Protein 1M3S (pdb70)

Foldseek 3Di:
DDDPVVVVVVLVVLLVVFLVVWDVVQLLVVLVLQVPAQEEEEEEPDLLLVLRVVLQQVCVFQPGRYYYPPDPPGDDDAASHEYEYEDAQLEPVVLLVVLVVCVVRNYAYEYEYQDLPHSNNVSHPTYTHGHDDPVHGDDPDPDCVSSSVNSNVSSVVSVVVNCVVVVHDDVDRGTPDDDPD/DDDPVRVVVVLVVQLVLFVVPWDVVLLVVVLVLQVPAQEEEEEEDDLLLVLSVVLQQLCLLVVHNYYYPPDPPGDDDAASHEYEYEDAQLADPVLLVVLVVCVVRNYAYEYEYQDCPHSNNVSHPTYTHTDDDPCCVVVVHHDDPDDDCPSSSVSSNVSSVVSSVVNCVVPVCVSSPSDDDDD

CATH classification: 3.40.50.10490

Nearest PDB structures (foldseek):
  1m3s-assembly1_A  TM=1.006E+00  e=3.185E-37  Bacillus subtilis
  1viv-assembly1_A  TM=1.001E+00  e=1.077E-32  Bacillus subtilis
  1m3s-assembly1_B  TM=9.713E-01  e=8.155E-32  Bacillus subtilis
  1vim-assembly1_B  TM=8.603E-01  e=3.551E-16  Archaeoglobus fulgidus
  1jeo-assembly1_A  TM=8.390E-01  e=3.027E-13  Methanocaldococcus jannaschii

Solvent-accessible surface area: 20064 Å² total; per-residue (Å²): 119,92,73,113,105,90,96,78,49,65,49,102,95,14,14,142,98,4,38,76,116,42,68,97,75,58,12,50,80,0,1,75,47,1,62,94,14,150,21,1,6,0,2,23,47,45,118,11,6,68,32,0,70,36,0,4,98,101,0,79,20,17,48,26,57,15,46,36,48,71,81,104,157,46,36,118,30,58,134,32,4,0,3,0,0,0,6,18,68,0,82,47,136,65,10,43,82,26,0,44,104,5,69,74,77,120,1,41,0,0,0,0,0,37,71,48,128,2,41,0,1,154,43,18,83,7,49,1,117,1,7,23,32,147,190,56,81,177,54,112,30,103,204,30,13,4,15,26,35,4,0,56,87,19,0,54,51,6,9,116,53,0,19,108,106,104,69,66,73,94,161,108,31,153,49,92,114,85,121,170,223,124,88,143,108,98,77,94,81,48,62,48,92,79,15,22,134,101,1,64,95,80,33,52,84,119,57,13,54,81,0,1,72,48,1,59,92,14,148,20,1,6,0,4,23,44,45,121,11,4,67,32,0,72,43,0,4,106,101,0,79,6,17,44,25,61,17,42,39,50,69,86,102,162,45,39,116,27,60,136,30,4,0,4,0,0,0,7,18,58,0,88,49,86,62,9,36,76,24,0,38,111,5,62,75,78,121,1,43,0,0,0,0,0,27,50,27,162,6,45,0,2,80,68,20,80,11,40,0,114,2,13,8,11,97,54,28,91,94,128,67,78,41,163,49,95,25,91,196,29,12,6,12,23,36,8,0,56,93,19,0,54,51,7,6,121,70,0,69,117,91,90,83,63,124,46,47,118,90,86,92,140,150,234

B-factor: mean 20.89, std 5.77, range [3.11, 51.02]

Secondary structure (DSSP, 8-state):
---HHHHHHHHHHHHHHHHTT--HHHHHHHHHHHHH-S-EEEE-SHHHHHHHHHHHHHHHHTT--EEETTSTTPPPP-TT-EEEEE-SSS--HHHHHHHHHHHHTT-EEEEEES-TTSHHHHH-SEEEEPS--S------SSTTHHHHHHHHHHHHHHHHHHHHHTT--TTT---------/---HHHHHHHHHHHHHHHHHHS-HHHHHHHHHHHHH-S-EEEE-SHHHHHHHHHHHHHHHHTT--EEETTSTTPPPP-TT-EEEEE-SSS--HHHHHHHHHHHHTT-EEEEEES-TTSHHHHH-SEEEEPS--HHHHHTT-----SSTTHHHHHHHHHHHHHHHHHHHHHS-------S----

Structure (mmCIF, N/CA/C/O backbone):
data_1M3S
#
_entry.id   1M3S
#
_cell.length_a   72.080
_cell.length_b   72.080
_cell.length_c   245.560
_cell.angle_alpha   90.00
_cell.angle_beta   90.00
_cell.angle_gamma   120.00
#
_symmetry.space_group_name_H-M   'P 65 2 2'
#
loop_
_entity.id
_entity.type
_entity.pdbx_description
1 polymer 'Hypothetical protein yckf'
2 water water
#
loop_
_atom_site.group_PDB
_atom_site.id
_atom_site.type_symbol
_atom_site.label_atom_id
_atom_site.label_alt_id
_atom_site.label_comp_id
_atom_site.label_asym_id
_atom_site.label_entity_id
_atom_site.label_seq_id
_atom_site.pdbx_PDB_ins_code
_atom_site.Cartn_x
_atom_site.Cartn_y
_atom_site.Cartn_z
_atom_site.occupancy
_atom_site.B_iso_or_equiv
_atom_site.auth_seq_id
_atom_site.auth_comp_id
_atom_site.auth_asym_id
_atom_site.auth_atom_id
_atom_site.pdbx_PDB_model_num
ATOM 1 N N . GLY A 1 1 ? 47.044 49.483 26.317 1.00 46.67 0 GLY A N 1
ATOM 2 C CA . GLY A 1 1 ? 46.955 48.664 27.586 1.00 46.25 0 GLY A CA 1
ATOM 3 C C . GLY A 1 1 ? 46.177 49.500 28.621 1.00 44.81 0 GLY A C 1
ATOM 4 O O . GLY A 1 1 ? 46.591 50.641 28.850 1.00 48.15 0 GLY A O 1
ATOM 5 N N . MET A 1 2 ? 45.029 49.042 29.161 1.00 39.32 1 MET A N 1
ATOM 6 C CA . MET A 1 2 ? 44.273 49.846 30.160 1.00 34.67 1 MET A CA 1
ATOM 7 C C . MET A 1 2 ? 43.238 49.093 31.001 1.00 30.28 1 MET A C 1
ATOM 8 O O . MET A 1 2 ? 42.879 47.947 30.705 1.00 28.38 1 MET A O 1
ATOM 13 N N . LYS A 1 3 ? 42.786 49.756 32.072 1.00 25.77 2 LYS A N 1
ATOM 14 C CA . LYS A 1 3 ? 41.741 49.209 32.951 1.00 22.24 2 LYS A CA 1
ATOM 15 C C . LYS A 1 3 ? 40.376 48.975 32.234 1.00 20.01 2 LYS A C 1
ATOM 16 O O . LYS A 1 3 ? 40.023 49.647 31.275 1.00 17.53 2 LYS A O 1
ATOM 19 N N . THR A 1 4 ? 39.624 47.999 32.714 1.00 17.89 3 THR A N 1
ATOM 20 C CA . THR A 1 4 ? 38.319 47.712 32.135 1.00 17.82 3 THR A CA 1
ATOM 21 C C . THR A 1 4 ? 37.488 48.966 32.180 1.00 17.48 3 THR A C 1
ATOM 22 O O . THR A 1 4 ? 36.940 49.351 31.179 1.00 16.69 3 THR A O 1
ATOM 26 N N . THR A 1 5 ? 37.496 49.639 33.329 1.00 18.21 4 THR A N 1
ATOM 27 C CA . THR A 1 5 ? 36.723 50.873 33.538 1.00 18.67 4 THR A CA 1
ATOM 28 C C . THR A 1 5 ? 37.187 51.978 32.636 1.00 18.08 4 THR A C 1
ATOM 29 O O . THR A 1 5 ? 36.401 52.793 32.253 1.00 19.12 4 THR A O 1
ATOM 33 N N . GLU A 1 6 ? 38.466 52.004 32.295 1.00 18.16 5 GLU A N 1
ATOM 34 C CA . GLU A 1 6 ? 38.988 52.986 31.353 1.00 17.46 5 GLU A CA 1
ATOM 35 C C . GLU A 1 6 ? 38.489 52.742 29.956 1.00 16.33 5 GLU A C 1
ATOM 36 O O . GLU A 1 6 ? 38.226 53.688 29.261 1.00 16.05 5 GLU A O 1
ATOM 42 N N . TYR A 1 7 ? 38.428 51.482 29.526 1.00 15.82 6 TYR A N 1
ATOM 43 C CA . TYR A 1 7 ? 37.749 51.116 28.270 1.00 15.52 6 TYR A CA 1
ATOM 44 C C . TYR A 1 7 ? 36.298 51.568 28.237 1.00 16.01 6 TYR A C 1
ATOM 45 O O . TYR A 1 7 ? 35.800 51.956 27.184 1.00 15.31 6 TYR A O 1
ATOM 54 N N . VAL A 1 8 ? 35.587 51.469 29.356 1.00 17.59 7 VAL A N 1
ATOM 55 C CA . VAL A 1 8 ? 34.205 52.007 29.403 1.00 18.60 7 VAL A CA 1
ATOM 56 C C . VAL A 1 8 ? 34.211 53.497 29.012 1.00 18.89 7 VAL A C 1
ATOM 57 O O . VAL A 1 8 ? 33.397 53.942 28.237 1.00 19.17 7 VAL A O 1
ATOM 61 N N . ALA A 1 9 ? 35.189 54.253 29.517 1.00 19.05 8 ALA A N 1
ATOM 62 C CA . ALA A 1 9 ? 35.283 55.681 29.232 1.00 18.07 8 ALA A CA 1
ATOM 63 C C . ALA A 1 9 ? 35.623 55.873 27.766 1.00 17.56 8 ALA A C 1
ATOM 64 O O . ALA A 1 9 ? 35.133 56.783 27.109 1.00 17.61 8 ALA A O 1
ATOM 66 N N . GLU A 1 10 ? 36.471 55.032 27.216 1.00 17.17 9 GLU A N 1
ATOM 67 C CA . GLU A 1 10 ? 36.810 55.246 25.828 1.00 18.06 9 GLU A CA 1
ATOM 68 C C . GLU A 1 10 ? 35.570 55.035 24.920 1.00 17.34 9 GLU A C 1
ATOM 69 O O . GLU A 1 10 ? 35.381 55.732 23.917 1.00 17.20 9 GLU A O 1
ATOM 75 N N . ILE A 1 11 ? 34.786 54.023 25.255 1.00 16.97 10 ILE A N 1
ATOM 76 C CA . ILE A 1 11 ? 33.514 53.747 24.543 1.00 17.44 10 ILE A CA 1
ATOM 77 C C . ILE A 1 11 ? 32.591 54.938 24.663 1.00 17.47 10 ILE A C 1
ATOM 78 O O . ILE A 1 11 ? 32.090 55.453 23.661 1.00 16.83 10 ILE A O 1
ATOM 83 N N . LEU A 1 12 ? 32.405 55.404 25.885 1.00 19.01 11 LEU A N 1
ATOM 84 C CA . LEU A 1 12 ? 31.518 56.556 26.100 1.00 20.28 11 LEU A CA 1
ATOM 85 C C . LEU A 1 12 ? 32.027 57.727 25.312 1.00 20.08 11 LEU A C 1
ATOM 86 O O . LEU A 1 12 ? 31.247 58.493 24.772 1.00 21.51 11 LEU A O 1
ATOM 91 N N . ASN A 1 13 ? 33.339 57.885 25.221 1.00 20.31 12 ASN A N 1
ATOM 92 C CA . ASN A 1 13 ? 33.871 58.992 24.426 1.00 19.97 12 ASN A CA 1
ATOM 93 C C . ASN A 1 13 ? 33.650 58.778 22.911 1.00 18.60 12 ASN A C 1
ATOM 94 O O . ASN A 1 13 ? 33.444 59.734 22.171 1.00 16.59 12 ASN A O 1
ATOM 99 N N . GLU A 1 14 ? 33.684 57.526 22.440 1.00 17.60 13 GLU A N 1
ATOM 100 C CA . GLU A 1 14 ? 33.396 57.256 21.015 1.00 16.89 13 GLU A CA 1
ATOM 101 C C . GLU A 1 14 ? 31.918 57.542 20.763 1.00 15.93 13 GLU A C 1
ATOM 102 O O . GLU A 1 14 ? 31.530 58.131 19.774 1.00 14.94 13 GLU A O 1
ATOM 108 N N . LEU A 1 15 ? 31.108 57.124 21.705 1.00 16.39 14 LEU A N 1
ATOM 109 C CA . LEU A 1 15 ? 29.671 57.334 21.621 1.00 16.67 14 LEU A CA 1
ATOM 110 C C . LEU A 1 15 ? 29.313 58.797 21.645 1.00 18.51 14 LEU A C 1
ATOM 111 O O . LEU A 1 15 ? 28.524 59.249 20.842 1.00 17.97 14 LEU A O 1
ATOM 116 N N . HIS A 1 16 ? 29.969 59.550 22.522 1.00 19.07 15 HIS A N 1
ATOM 117 C CA . HIS A 1 16 ? 29.665 60.951 22.652 1.00 19.81 15 HIS A CA 1
ATOM 118 C C . HIS A 1 16 ? 30.081 61.643 21.355 1.00 20.55 15 HIS A C 1
ATOM 119 O O . HIS A 1 16 ? 29.297 62.394 20.769 1.00 20.27 15 HIS A O 1
ATOM 126 N N . ASN A 1 17 ? 31.310 61.377 20.903 1.00 20.83 16 ASN A N 1
ATOM 127 C CA . ASN A 1 17 ? 31.773 62.038 19.681 1.00 23.01 16 ASN A CA 1
ATOM 128 C C . ASN A 1 17 ? 30.918 61.628 18.515 1.00 22.50 16 ASN A C 1
ATOM 129 O O . ASN A 1 17 ? 30.585 62.438 17.692 1.00 22.81 16 ASN A O 1
ATOM 134 N N . SER A 1 18 ? 30.490 60.375 18.483 1.00 24.02 17 SER A N 1
ATOM 135 C CA . SER A 1 18 ? 29.785 59.861 17.318 1.00 24.27 17 SER A CA 1
ATOM 136 C C . SER A 1 18 ? 28.340 60.330 17.282 1.00 26.53 17 SER A C 1
ATOM 137 O O . SER A 1 18 ? 27.813 60.694 16.235 1.00 27.76 17 SER A O 1
ATOM 142 N N . ALA A 1 19 ? 27.672 60.268 18.429 1.00 28.73 18 ALA A N 1
ATOM 143 C CA . ALA A 1 19 ? 26.244 60.572 18.501 1.00 30.33 18 ALA A CA 1
ATOM 144 C C . ALA A 1 19 ? 25.988 62.029 18.199 1.00 30.90 18 ALA A C 1
ATOM 145 O O . ALA A 1 19 ? 24.984 62.366 17.598 1.00 32.97 18 ALA A O 1
ATOM 147 N N . ALA A 1 20 ? 26.910 62.878 18.634 1.00 30.97 19 ALA A N 1
ATOM 148 C CA . ALA A 1 20 ? 26.893 64.312 18.340 1.00 30.52 19 ALA A CA 1
ATOM 149 C C . ALA A 1 20 ? 27.056 64.668 16.837 1.00 29.89 19 ALA A C 1
ATOM 150 O O . ALA A 1 20 ? 27.391 65.810 16.517 1.00 28.75 19 ALA A O 1
ATOM 152 N N . TYR A 1 21 ? 26.813 63.700 15.931 1.00 29.90 20 TYR A N 1
ATOM 153 C CA . TYR A 1 21 ? 26.819 63.950 14.460 1.00 28.74 20 TYR A CA 1
ATOM 154 C C . TYR A 1 21 ? 25.467 63.563 13.890 1.00 27.06 20 TYR A C 1
ATOM 155 O O . TYR A 1 21 ? 25.286 63.626 12.684 1.00 25.92 20 TYR A O 1
ATOM 164 N N . ILE A 1 22 ? 24.524 63.191 14.751 1.00 26.55 21 ILE A N 1
ATOM 165 C CA . ILE A 1 22 ? 23.156 62.796 14.333 1.00 26.44 21 ILE A CA 1
ATOM 166 C C . ILE A 1 22 ? 22.265 64.038 14.236 1.00 26.95 21 ILE A C 1
ATOM 167 O O . ILE A 1 22 ? 22.271 64.891 15.130 1.00 26.91 21 ILE A O 1
ATOM 172 N N . SER A 1 23 ? 21.472 64.068 13.169 1.00 26.62 22 SER A N 1
ATOM 173 C CA . SER A 1 23 ? 20.629 65.186 12.798 1.00 26.13 22 SER A CA 1
ATOM 174 C C . SER A 1 23 ? 19.274 65.029 13.414 1.00 25.34 22 SER A C 1
ATOM 175 O O . SER A 1 23 ? 18.699 63.979 13.373 1.00 24.26 22 SER A O 1
ATOM 180 N N . ASN A 1 24 ? 18.728 66.123 13.914 1.00 23.86 23 ASN A N 1
ATOM 181 C CA . ASN A 1 24 ? 17.509 66.102 14.675 1.00 23.95 23 ASN A CA 1
ATOM 182 C C . ASN A 1 24 ? 16.199 66.197 13.882 1.00 24.73 23 ASN A C 1
ATOM 183 O O . ASN A 1 24 ? 15.179 65.734 14.374 1.00 25.62 23 ASN A O 1
ATOM 188 N N . GLU A 1 25 ? 16.163 66.836 12.701 1.00 25.64 24 GLU A N 1
ATOM 189 C CA . GLU A 1 25 ? 14.918 66.919 11.873 1.00 26.03 24 GLU A CA 1
ATOM 190 C C . GLU A 1 25 ? 14.328 65.511 11.618 1.00 27.80 24 GLU A C 1
ATOM 191 O O . GLU A 1 25 ? 13.107 65.208 11.801 1.00 28.17 24 GLU A O 1
ATOM 193 N N . GLU A 1 26 ? 15.216 64.594 11.304 1.00 28.80 25 GLU A N 1
ATOM 194 C CA . GLU A 1 26 ? 14.800 63.207 10.979 1.00 28.69 25 GLU A CA 1
ATOM 195 C C . GLU A 1 26 ? 14.291 62.458 12.216 1.00 27.06 25 GLU A C 1
ATOM 196 O O . GLU A 1 26 ? 13.313 61.694 12.172 1.00 28.79 25 GLU A O 1
ATOM 202 N N . ALA A 1 27 ? 15.033 62.585 13.288 1.00 26.15 26 ALA A N 1
ATOM 203 C CA . ALA A 1 27 ? 14.663 61.947 14.549 1.00 25.92 26 ALA A CA 1
ATOM 204 C C . ALA A 1 27 ? 13.267 62.308 15.052 1.00 27.14 26 ALA A C 1
ATOM 205 O O . ALA A 1 27 ? 12.460 61.399 15.393 1.00 26.26 26 ALA A O 1
ATOM 207 N N . ASP A 1 28 ? 13.007 63.617 15.186 1.00 26.38 27 ASP A N 1
ATOM 208 C CA . ASP A 1 28 ? 11.729 64.106 15.696 1.00 27.21 27 ASP A CA 1
ATOM 209 C C . ASP A 1 28 ? 10.565 63.626 14.809 1.00 27.80 27 ASP A C 1
ATOM 210 O O . ASP A 1 28 ? 9.425 63.423 15.252 1.00 26.59 27 ASP A O 1
ATOM 215 N N . GLN A 1 29 ? 10.885 63.407 13.540 1.00 27.99 28 GLN A N 1
ATOM 216 C CA . GLN A 1 29 ? 9.925 62.840 12.588 1.00 29.18 28 GLN A CA 1
ATOM 217 C C . GLN A 1 29 ? 9.597 61.366 12.888 1.00 27.05 28 GLN A C 1
ATOM 218 O O . GLN A 1 29 ? 8.474 60.905 12.692 1.00 27.93 28 GLN A O 1
ATOM 224 N N . LEU A 1 30 ? 10.588 60.667 13.376 1.00 24.14 29 LEU A N 1
ATOM 225 C CA . LEU A 1 30 ? 10.423 59.245 13.671 1.00 23.76 29 LEU A CA 1
ATOM 226 C C . LEU A 1 30 ? 9.450 59.158 14.833 1.00 22.77 29 LEU A C 1
ATOM 227 O O . LEU A 1 30 ? 8.532 58.351 14.805 1.00 23.56 29 LEU A O 1
ATOM 232 N N . ALA A 1 31 ? 9.578 60.054 15.800 1.00 24.05 30 ALA A N 1
ATOM 233 C CA . ALA A 1 31 ? 8.674 60.006 16.950 1.00 23.39 30 ALA A CA 1
ATOM 234 C C . ALA A 1 31 ? 7.258 60.267 16.498 1.00 22.59 30 ALA A C 1
ATOM 235 O O . ALA A 1 31 ? 6.300 59.645 16.924 1.00 22.81 30 ALA A O 1
ATOM 237 N N . ASP A 1 32 ? 7.143 61.159 15.560 1.00 23.48 31 ASP A N 1
ATOM 238 C CA A ASP A 1 32 ? 5.866 61.613 15.100 0.60 22.62 31 ASP A CA 1
ATOM 239 C CA B ASP A 1 32 ? 5.843 61.590 15.071 0.40 22.09 31 ASP A CA 1
ATOM 240 C C . ASP A 1 32 ? 5.170 60.473 14.333 1.00 21.88 31 ASP A C 1
ATOM 241 O O . ASP A 1 32 ? 3.982 60.238 14.522 1.00 21.06 31 ASP A O 1
ATOM 250 N N . HIS A 1 33 ? 5.946 59.728 13.518 1.00 21.37 32 HIS A N 1
ATOM 251 C CA . HIS A 1 33 ? 5.462 58.522 12.820 1.00 20.60 32 HIS A CA 1
ATOM 252 C C . HIS A 1 33 ? 5.042 57.445 13.862 1.00 19.80 32 HIS A C 1
ATOM 253 O O . HIS A 1 33 ? 4.032 56.794 13.723 1.00 20.06 32 HIS A O 1
ATOM 260 N N . ILE A 1 34 ? 5.818 57.281 14.917 1.00 19.47 33 ILE A N 1
ATOM 261 C CA . ILE A 1 34 ? 5.467 56.308 15.915 1.00 17.91 33 ILE A CA 1
ATOM 262 C C . ILE A 1 34 ? 4.125 56.661 16.592 1.00 18.98 33 ILE A C 1
ATOM 263 O O . ILE A 1 34 ? 3.306 55.760 16.907 1.00 18.92 33 ILE A O 1
ATOM 268 N N . LEU A 1 35 ? 3.952 57.952 16.866 1.00 19.65 34 LEU A N 1
ATOM 269 C CA . LEU A 1 35 ? 2.709 58.478 17.467 1.00 21.97 34 LEU A CA 1
ATOM 270 C C . LEU A 1 35 ? 1.459 58.308 16.622 1.00 22.38 34 LEU A C 1
ATOM 271 O O . LEU A 1 35 ? 0.385 58.096 17.181 1.00 22.95 34 LEU A O 1
ATOM 276 N N . SER A 1 36 ? 1.591 58.371 15.291 1.00 22.53 35 SER A N 1
ATOM 277 C CA . SER A 1 36 ? 0.444 58.274 14.384 1.00 22.66 35 SER A CA 1
ATOM 278 C C . SER A 1 36 ? 0.202 56.917 13.735 1.00 23.68 35 SER A C 1
ATOM 279 O O . SER A 1 36 ? -0.873 56.661 13.185 1.00 24.60 35 SER A O 1
ATOM 282 N N . SER A 1 37 ? 1.161 56.004 13.785 1.00 24.35 36 SER A N 1
ATOM 283 C CA . SER A 1 37 ? 0.952 54.689 13.186 1.00 24.55 36 SER A CA 1
ATOM 284 C C . SER A 1 37 ? 0.234 53.713 14.104 1.00 24.04 36 SER A C 1
ATOM 285 O O . SER A 1 37 ? 0.571 53.617 15.281 1.00 26.38 36 SER A O 1
ATOM 288 N N . HIS A 1 38 ? -0.706 52.946 13.564 1.00 22.42 37 HIS A N 1
ATOM 289 C CA . HIS A 1 38 ? -1.462 52.015 14.401 1.00 21.48 37 HIS A CA 1
ATOM 290 C C . HIS A 1 38 ? -0.578 50.880 14.866 1.00 20.07 37 HIS A C 1
ATOM 291 O O . HIS A 1 38 ? -0.716 50.459 15.973 1.00 18.98 37 HIS A O 1
ATOM 298 N N . GLN A 1 39 ? 0.351 50.388 14.048 1.00 19.63 38 GLN A N 1
ATOM 299 C CA . GLN A 1 39 ? 1.324 49.363 14.484 1.00 18.74 38 GLN A CA 1
ATOM 300 C C . GLN A 1 39 ? 2.710 49.794 14.126 1.00 18.08 38 GLN A C 1
ATOM 301 O O . GLN A 1 39 ? 2.898 50.406 13.081 1.00 16.35 38 GLN A O 1
ATOM 307 N N . ILE A 1 40 ? 3.673 49.438 14.977 1.00 17.08 39 ILE A N 1
ATOM 308 C CA . ILE A 1 40 ? 5.074 49.724 14.742 1.00 16.27 39 ILE A CA 1
ATOM 309 C C . ILE A 1 40 ? 5.823 48.434 14.788 1.00 16.10 39 ILE A C 1
ATOM 310 O O . ILE A 1 40 ? 5.680 47.701 15.738 1.00 19.51 39 ILE A O 1
ATOM 315 N N . PHE A 1 41 ? 6.628 48.164 13.785 1.00 15.36 40 PHE A N 1
ATOM 316 C CA . PHE A 1 41 ? 7.504 46.993 13.726 1.00 15.10 40 PHE A CA 1
ATOM 317 C C . PHE A 1 41 ? 8.950 47.411 13.793 1.00 17.44 40 PHE A C 1
ATOM 318 O O . PHE A 1 41 ? 9.350 48.359 13.153 1.00 18.72 40 PHE A O 1
ATOM 326 N N . THR A 1 42 ? 9.755 46.754 14.588 1.00 16.98 41 THR A N 1
ATOM 327 C CA . THR A 1 42 ? 11.167 47.021 14.494 1.00 18.27 41 THR A CA 1
ATOM 328 C C . THR A 1 42 ? 11.854 45.828 13.881 1.00 18.48 41 THR A C 1
ATOM 329 O O . THR A 1 42 ? 11.325 44.674 13.891 1.00 16.93 41 THR A O 1
ATOM 333 N N . ALA A 1 43 ? 13.080 46.083 13.429 1.00 18.94 42 ALA A N 1
ATOM 334 C CA . ALA A 1 43 ? 13.827 45.055 12.707 1.00 18.46 42 ALA A CA 1
ATOM 335 C C . ALA A 1 43 ? 15.330 45.325 12.691 1.00 19.53 42 ALA A C 1
ATOM 336 O O . ALA A 1 43 ? 15.804 46.455 12.705 1.00 18.04 42 ALA A O 1
ATOM 338 N N . GLY A 1 44 ? 16.069 44.236 12.664 1.00 17.70 43 GLY A N 1
ATOM 339 C CA . GLY A 1 44 ? 17.497 44.314 12.608 1.00 18.52 43 GLY A CA 1
ATOM 340 C C . GLY A 1 44 ? 18.060 42.898 12.567 1.00 18.85 43 GLY A C 1
ATOM 341 O O . GLY A 1 44 ? 17.355 41.960 12.880 1.00 16.83 43 GLY A O 1
ATOM 342 N N . ALA A 1 45 ? 19.293 42.779 12.159 1.00 18.08 44 ALA A N 1
ATOM 343 C CA . ALA A 1 45 ? 19.990 41.502 12.169 1.00 19.59 44 ALA A CA 1
ATOM 344 C C . ALA A 1 45 ? 21.052 41.516 13.260 1.00 19.34 44 ALA A C 1
ATOM 345 O O . ALA A 1 45 ? 21.609 42.560 13.594 1.00 18.52 44 ALA A O 1
ATOM 347 N N . GLY A 1 46 ? 21.345 40.350 13.825 1.00 18.48 45 GLY A N 1
ATOM 348 C CA . GLY A 1 46 ? 22.400 40.198 14.785 1.00 17.59 45 GLY A CA 1
ATOM 349 C C . GLY A 1 46 ? 22.222 41.075 16.000 1.00 17.18 45 GLY A C 1
ATOM 350 O O . GLY A 1 46 ? 21.121 41.341 16.509 1.00 16.60 45 GLY A O 1
ATOM 351 N N . ARG A 1 47 ? 23.308 41.655 16.450 1.00 17.29 46 ARG A N 1
ATOM 352 C CA . ARG A 1 47 ? 23.198 42.627 17.534 1.00 17.32 46 ARG A CA 1
ATOM 353 C C . ARG A 1 47 ? 22.320 43.840 17.313 1.00 18.56 46 ARG A C 1
ATOM 354 O O . ARG A 1 47 ? 21.652 44.346 18.288 1.00 17.81 46 ARG A O 1
ATOM 362 N N . SER A 1 48 ? 22.276 44.372 16.081 1.00 16.71 47 SER A N 1
ATOM 363 C CA . SER A 1 48 ? 21.308 45.414 15.770 1.00 18.11 47 SER A CA 1
ATOM 364 C C . SER A 1 48 ? 19.881 44.987 15.982 1.00 17.41 47 SER A C 1
ATOM 365 O O . SER A 1 48 ? 19.045 45.800 16.354 1.00 17.97 47 SER A O 1
ATOM 368 N N . GLY A 1 49 ? 19.616 43.733 15.681 1.00 18.11 48 GLY A N 1
ATOM 369 C CA . GLY A 1 49 ? 18.355 43.076 15.941 1.00 18.21 48 GLY A CA 1
ATOM 370 C C . GLY A 1 49 ? 18.014 43.026 17.414 1.00 19.08 48 GLY A C 1
ATOM 371 O O . GLY A 1 49 ? 16.897 43.348 17.804 1.00 18.11 48 GLY A O 1
ATOM 372 N N . LEU A 1 50 ? 19.028 42.720 18.238 1.00 18.23 49 LEU A N 1
ATOM 373 C CA . LEU A 1 50 ? 18.853 42.820 19.685 1.00 17.97 49 LEU A CA 1
ATOM 374 C C . LEU A 1 50 ? 18.452 44.239 20.105 1.00 18.19 49 LEU A C 1
ATOM 375 O O . LEU A 1 50 ? 17.590 44.409 20.971 1.00 19.31 49 LEU A O 1
ATOM 380 N N . MET A 1 51 ? 19.041 45.280 19.508 1.00 17.67 50 MET A N 1
ATOM 381 C CA . MET A 1 51 ? 18.710 46.644 19.900 1.00 18.43 50 MET A CA 1
ATOM 382 C C . MET A 1 51 ? 17.246 46.936 19.448 1.00 17.45 50 MET A C 1
ATOM 383 O O . MET A 1 51 ? 16.456 47.631 20.152 1.00 18.12 50 MET A O 1
ATOM 388 N N . ALA A 1 52 ? 16.882 46.433 18.285 1.00 17.70 51 ALA A N 1
ATOM 389 C CA . ALA A 1 52 ? 15.493 46.543 17.837 1.00 18.02 51 ALA A CA 1
ATOM 390 C C . ALA A 1 52 ? 14.487 45.965 18.789 1.00 17.57 51 ALA A C 1
ATOM 391 O O . ALA A 1 52 ? 13.396 46.534 19.015 1.00 17.17 51 ALA A O 1
ATOM 393 N N . LYS A 1 53 ? 14.844 44.810 19.322 1.00 17.43 52 LYS A N 1
ATOM 394 C CA . LYS A 1 53 ? 13.977 44.146 20.225 1.00 16.75 52 LYS A CA 1
ATOM 395 C C . LYS A 1 53 ? 13.902 45.011 21.499 1.00 17.57 52 LYS A C 1
ATOM 396 O O . LYS A 1 53 ? 12.829 45.096 22.133 1.00 15.12 52 LYS A O 1
ATOM 402 N N . SER A 1 54 ? 15.046 45.587 21.916 1.00 16.54 53 SER A N 1
ATOM 403 C CA . SER A 1 54 ? 15.078 46.298 23.174 1.00 17.40 53 SER A CA 1
ATOM 404 C C . SER A 1 54 ? 14.098 47.545 23.005 1.00 16.19 53 SER A C 1
ATOM 405 O O . SER A 1 54 ? 13.433 48.016 23.932 1.00 16.76 53 SER A O 1
ATOM 410 N N . PHE A 1 55 ? 14.081 48.093 21.821 1.00 15.35 54 PHE A N 1
ATOM 411 C CA . PHE A 1 55 ? 13.272 49.286 21.519 1.00 15.78 54 PHE A CA 1
ATOM 412 C C . PHE A 1 55 ? 11.782 48.880 21.431 1.00 15.32 54 PHE A C 1
ATOM 413 O O . PHE A 1 55 ? 10.902 49.498 22.028 1.00 14.80 54 PHE A O 1
ATOM 421 N N . ALA A 1 56 ? 11.488 47.827 20.704 1.00 15.04 55 ALA A N 1
ATOM 422 C CA . ALA A 1 56 ? 10.119 47.326 20.700 1.00 15.33 55 ALA A CA 1
ATOM 423 C C . ALA A 1 56 ? 9.568 47.023 22.080 1.00 15.27 55 ALA A C 1
ATOM 424 O O . ALA A 1 56 ? 8.424 47.269 22.336 1.00 15.43 55 ALA A O 1
ATOM 426 N N . MET A 1 57 ? 10.356 46.406 22.949 1.00 14.59 56 MET A N 1
ATOM 427 C CA . MET A 1 57 ? 9.917 46.132 24.254 1.00 15.34 56 MET A CA 1
ATOM 428 C C . MET A 1 57 ? 9.502 47.384 25.006 1.00 15.72 56 MET A C 1
ATOM 429 O O . MET A 1 57 ? 8.478 47.437 25.636 1.00 12.81 56 MET A O 1
ATOM 438 N N . ARG A 1 58 ? 10.333 48.446 24.944 1.00 16.02 57 ARG A N 1
ATOM 439 C CA . ARG A 1 58 ? 10.018 49.632 25.654 1.00 15.89 57 ARG A CA 1
ATOM 440 C C . ARG A 1 58 ? 8.779 50.344 25.050 1.00 16.90 57 ARG A C 1
ATOM 441 O O . ARG A 1 58 ? 7.933 50.898 25.780 1.00 15.53 57 ARG A O 1
ATOM 449 N N . LEU A 1 59 ? 8.654 50.277 23.731 1.00 14.80 58 LEU A N 1
ATOM 450 C CA . LEU A 1 59 ? 7.431 50.739 23.059 1.00 15.43 58 LEU A CA 1
ATOM 451 C C . LEU A 1 59 ? 6.161 50.047 23.552 1.00 14.67 58 LEU A C 1
ATOM 452 O O . LEU A 1 59 ? 5.169 50.732 23.851 1.00 14.36 58 LEU A O 1
ATOM 457 N N . MET A 1 60 ? 6.227 48.727 23.705 1.00 15.64 59 MET A N 1
ATOM 458 C CA . MET A 1 60 ? 5.139 47.966 24.283 1.00 16.00 59 MET A CA 1
ATOM 459 C C . MET A 1 60 ? 4.857 48.431 25.765 1.00 15.86 59 MET A C 1
ATOM 460 O O . MET A 1 60 ? 3.732 48.665 26.169 1.00 13.03 59 MET A O 1
ATOM 469 N N . HIS A 1 61 ? 5.934 48.585 26.555 1.00 15.93 60 HIS A N 1
ATOM 470 C CA . HIS A 1 61 ? 5.808 49.071 27.931 1.00 16.25 60 HIS A CA 1
ATOM 471 C C . HIS A 1 61 ? 5.016 50.342 28.014 1.00 16.40 60 HIS A C 1
ATOM 472 O O . HIS A 1 61 ? 4.291 50.471 28.916 1.00 17.27 60 HIS A O 1
ATOM 479 N N . MET A 1 62 ? 5.171 51.236 27.022 1.00 17.08 61 MET A N 1
ATOM 480 C CA . MET A 1 62 ? 4.517 52.528 26.964 1.00 18.12 61 MET A CA 1
ATOM 481 C C . MET A 1 62 ? 3.165 52.425 26.340 1.00 18.89 61 MET A C 1
ATOM 482 O O . MET A 1 62 ? 2.472 53.411 26.240 1.00 20.63 61 MET A O 1
ATOM 487 N N . GLY A 1 63 ? 2.738 51.240 25.936 1.00 19.22 62 GLY A N 1
ATOM 488 C CA . GLY A 1 63 ? 1.360 51.112 25.470 1.00 19.48 62 GLY A CA 1
ATOM 489 C C . GLY A 1 63 ? 1.210 51.140 23.963 1.00 18.95 62 GLY A C 1
ATOM 490 O O . GLY A 1 63 ? 0.067 51.095 23.445 1.00 17.33 62 GLY A O 1
ATOM 491 N N . PHE A 1 64 ? 2.323 51.198 23.220 1.00 17.10 63 PHE A N 1
ATOM 492 C CA . PHE A 1 64 ? 2.221 51.191 21.756 1.00 17.64 63 PHE A CA 1
ATOM 493 C C . PHE A 1 64 ? 2.003 49.748 21.249 1.00 18.10 63 PHE A C 1
ATOM 494 O O . PHE A 1 64 ? 2.372 48.795 21.905 1.00 18.29 63 PHE A O 1
ATOM 502 N N . ASN A 1 65 ? 1.424 49.628 20.063 1.00 17.11 64 ASN A N 1
ATOM 503 C CA A AS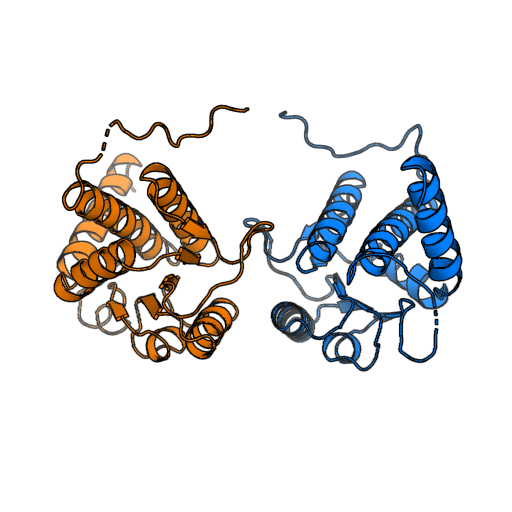N A 1 65 ? 1.216 48.392 19.367 0.50 17.85 64 ASN A CA 1
ATOM 504 C CA B ASN A 1 65 ? 1.210 48.343 19.433 0.50 17.89 64 ASN A CA 1
ATOM 505 C C . ASN A 1 65 ? 2.464 47.994 18.629 1.00 17.26 64 ASN A C 1
ATOM 506 O O . ASN A 1 65 ? 2.500 48.141 17.399 1.00 16.50 64 ASN A O 1
ATOM 515 N N . ALA A 1 66 ? 3.461 47.521 19.345 1.00 17.42 65 ALA A N 1
ATOM 516 C CA . ALA A 1 66 ? 4.796 47.278 18.836 1.00 17.28 65 ALA A CA 1
ATOM 517 C C . ALA A 1 66 ? 5.116 45.828 18.659 1.00 16.25 65 ALA A C 1
ATOM 518 O O . ALA A 1 66 ? 4.654 44.968 19.428 1.00 16.80 65 ALA A O 1
ATOM 520 N N . HIS A 1 67 ? 5.868 45.549 17.593 1.00 14.79 66 HIS A N 1
ATOM 521 C CA . HIS A 1 67 ? 6.185 44.169 17.162 1.00 14.76 66 HIS A CA 1
ATOM 522 C C . HIS A 1 67 ? 7.597 44.146 16.631 1.00 15.33 66 HIS A C 1
ATOM 523 O O . HIS A 1 67 ? 8.173 45.218 16.319 1.00 14.30 66 HIS A O 1
ATOM 530 N N . ILE A 1 68 ? 8.124 42.938 16.536 1.00 14.70 67 ILE A N 1
ATOM 531 C CA . ILE A 1 68 ? 9.431 42.699 15.999 1.00 14.87 67 ILE A CA 1
ATOM 532 C C . ILE A 1 68 ? 9.354 41.736 14.803 1.00 15.65 67 ILE A C 1
ATOM 533 O O . ILE A 1 68 ? 8.785 40.647 14.864 1.00 17.82 67 ILE A O 1
ATOM 538 N N . VAL A 1 69 ? 9.918 42.166 13.724 1.00 17.40 68 VAL A N 1
ATOM 539 C CA . VAL A 1 69 ? 9.913 41.389 12.504 1.00 19.40 68 VAL A CA 1
ATOM 540 C C . VAL A 1 69 ? 10.701 40.120 12.772 1.00 17.64 68 VAL A C 1
ATOM 541 O O . VAL A 1 69 ? 11.773 40.173 13.326 1.00 20.08 68 VAL A O 1
ATOM 545 N N . GLY A 1 70 ? 10.159 38.999 12.397 1.00 18.26 69 GLY A N 1
ATOM 546 C CA . GLY A 1 70 ? 10.837 37.719 12.443 1.00 19.70 69 GLY A CA 1
ATOM 547 C C . GLY A 1 70 ? 10.540 36.863 13.685 1.00 21.14 69 GLY A C 1
ATOM 548 O O . GLY A 1 70 ? 11.126 35.824 13.884 1.00 22.19 69 GLY A O 1
ATOM 549 N N . GLU A 1 71 ? 9.692 37.341 14.587 1.00 20.89 70 GLU A N 1
ATOM 550 C CA . GLU A 1 71 ? 9.315 36.567 15.749 1.00 21.14 70 GLU A CA 1
ATOM 551 C C . GLU A 1 71 ? 8.057 35.709 15.524 1.00 20.60 70 GLU A C 1
ATOM 552 O O . GLU A 1 71 ? 7.268 35.896 14.594 1.00 20.06 70 GLU A O 1
ATOM 558 N N . ILE A 1 72 ? 7.887 34.714 16.391 1.00 20.25 71 ILE A N 1
ATOM 559 C CA . ILE A 1 72 ? 6.849 33.696 16.163 1.00 20.11 71 ILE A CA 1
ATOM 560 C C . ILE A 1 72 ? 5.482 34.348 16.018 1.00 16.82 71 ILE A C 1
ATOM 561 O O . ILE A 1 72 ? 4.626 33.943 15.178 1.00 16.97 71 ILE A O 1
ATOM 566 N N . LEU A 1 73 ? 5.216 35.307 16.905 1.00 14.69 72 LEU A N 1
ATOM 567 C CA . LEU A 1 73 ? 3.857 35.860 16.949 1.00 12.36 72 LEU A CA 1
ATOM 568 C C . LEU A 1 73 ? 3.699 37.205 16.240 1.00 16.04 72 LEU A C 1
ATOM 569 O O . LEU A 1 73 ? 2.736 37.939 16.445 1.00 17.61 72 LEU A O 1
ATOM 574 N N . THR A 1 74 ? 4.622 37.516 15.354 1.00 16.82 73 THR A N 1
ATOM 575 C CA . THR A 1 74 ? 4.554 38.779 14.602 1.00 17.22 73 THR A CA 1
ATOM 576 C C . THR A 1 74 ? 3.293 38.822 13.743 1.00 16.13 73 THR A C 1
ATOM 577 O O . THR A 1 74 ? 3.010 37.888 12.992 1.00 15.58 73 THR A O 1
ATOM 581 N N . PRO A 1 75 ? 2.503 39.866 13.878 1.00 16.64 74 PRO A N 1
ATOM 582 C CA . PRO A 1 75 ? 1.253 39.912 13.103 1.00 17.50 74 PRO A CA 1
ATOM 583 C C . PRO A 1 75 ? 1.475 40.523 11.727 1.00 18.39 74 PRO A C 1
ATOM 584 O O . PRO A 1 75 ? 2.524 41.121 11.494 1.00 17.67 74 PRO A O 1
ATOM 588 N N . PRO A 1 76 ? 0.485 40.425 10.850 1.00 17.91 75 PRO A N 1
ATOM 589 C CA . PRO A 1 76 ? 0.645 41.079 9.548 1.00 17.63 75 PRO A CA 1
ATOM 590 C C . PRO A 1 76 ? 0.705 42.575 9.714 1.00 16.40 75 PRO A C 1
ATOM 591 O O . PRO A 1 76 ? 0.098 43.150 10.584 1.00 14.01 75 PRO A O 1
ATOM 595 N N . LEU A 1 77 ? 1.489 43.182 8.848 1.00 16.70 76 LEU A N 1
ATOM 596 C CA . LEU A 1 77 ? 1.485 44.623 8.672 1.00 17.33 76 LEU A CA 1
ATOM 597 C C . LEU A 1 77 ? 0.263 45.095 7.868 1.00 18.06 76 LEU A C 1
ATOM 598 O O . LEU A 1 77 ? -0.155 44.441 6.920 1.00 17.31 76 LEU A O 1
ATOM 603 N N . ALA A 1 78 ? -0.337 46.218 8.229 1.00 19.31 77 ALA A N 1
ATOM 604 C CA . ALA A 1 78 ? -1.405 46.814 7.334 1.00 19.62 77 ALA A CA 1
ATOM 605 C C . ALA A 1 78 ? -0.978 48.149 6.800 1.00 19.34 77 ALA A C 1
ATOM 606 O O . ALA A 1 78 ? -0.057 48.765 7.301 1.00 19.17 77 ALA A O 1
ATOM 608 N N . GLU A 1 79 ? -1.694 48.639 5.807 1.00 19.87 78 GLU A N 1
ATOM 609 C CA . GLU A 1 79 ? -1.426 49.967 5.244 1.00 19.77 78 GLU A CA 1
ATOM 610 C C . GLU A 1 79 ? -1.191 51.018 6.306 1.00 19.18 78 GLU A C 1
ATOM 611 O O . GLU A 1 79 ? -1.944 51.128 7.238 1.00 19.52 78 GLU A O 1
ATOM 617 N N . GLY A 1 80 ? -0.141 51.800 6.185 1.00 19.40 79 GLY A N 1
ATOM 618 C CA . GLY A 1 80 ? 0.082 52.881 7.142 1.00 19.90 79 GLY A CA 1
ATOM 619 C C . GLY A 1 80 ? 0.864 52.567 8.390 1.00 19.53 79 GLY A C 1
ATOM 620 O O . GLY A 1 80 ? 1.256 53.470 9.149 1.00 19.23 79 GLY A O 1
ATOM 621 N N . ASP A 1 81 ? 1.076 51.293 8.651 1.00 18.38 80 ASP A N 1
ATOM 622 C CA . ASP A 1 81 ? 1.900 50.885 9.796 1.00 17.98 80 ASP A CA 1
ATOM 623 C C . ASP A 1 81 ? 3.378 51.298 9.520 1.00 18.09 80 ASP A C 1
ATOM 624 O O . ASP A 1 81 ? 3.791 51.495 8.374 1.00 18.68 80 ASP A O 1
ATOM 629 N N . LEU A 1 82 ? 4.153 51.454 10.571 1.00 17.01 81 LEU A N 1
ATOM 630 C CA . LEU A 1 82 ? 5.574 51.799 10.472 1.00 16.96 81 LEU A CA 1
ATOM 631 C C . LEU A 1 82 ? 6.548 50.587 10.699 1.00 16.37 81 LEU A C 1
ATOM 632 O O . LEU A 1 82 ? 6.348 49.776 11.605 1.00 16.74 81 LEU A O 1
ATOM 637 N N . VAL A 1 83 ? 7.601 50.522 9.901 1.00 14.98 82 VAL A N 1
ATOM 638 C CA . VAL A 1 83 ? 8.671 49.560 10.059 1.00 15.75 82 VAL A CA 1
ATOM 639 C C . VAL A 1 83 ? 9.982 50.339 10.253 1.00 15.61 82 VAL A C 1
ATOM 640 O O . VAL A 1 83 ? 10.365 51.147 9.409 1.00 16.58 82 VAL A O 1
ATOM 644 N N . ILE A 1 84 ? 10.657 50.072 11.363 1.00 14.87 83 ILE A N 1
ATOM 645 C CA . ILE A 1 84 ? 11.874 50.750 11.760 1.00 15.44 83 ILE A CA 1
ATOM 646 C C . ILE A 1 84 ? 13.026 49.761 11.626 1.00 17.11 83 ILE A C 1
ATOM 647 O O . ILE A 1 84 ? 13.081 48.741 12.384 1.00 17.46 83 ILE A O 1
ATOM 652 N N . ILE A 1 85 ? 13.896 50.036 10.623 1.00 16.00 84 ILE A N 1
ATOM 653 C CA . ILE A 1 85 ? 15.005 49.116 10.319 1.00 15.71 84 ILE A CA 1
ATOM 654 C C . ILE A 1 85 ? 16.365 49.685 10.690 1.00 16.92 84 ILE A C 1
ATOM 655 O O . ILE A 1 85 ? 16.781 50.696 10.177 1.00 17.24 84 ILE A O 1
ATOM 660 N N . GLY A 1 86 ? 17.041 49.032 11.627 1.00 17.17 85 GLY A N 1
ATOM 661 C CA . GLY A 1 86 ? 18.395 49.421 12.005 1.00 17.26 85 GLY A CA 1
ATOM 662 C C . GLY A 1 86 ? 19.415 48.513 11.278 1.00 18.56 85 GLY A C 1
ATOM 663 O O . GLY A 1 86 ? 19.416 47.298 11.464 1.00 19.45 85 GLY A O 1
ATOM 664 N N . SER A 1 87 ? 20.205 49.124 10.407 1.00 15.52 86 SER A N 1
ATOM 665 C CA . SER A 1 87 ? 21.198 48.442 9.616 1.00 16.75 86 SER A CA 1
ATOM 666 C C . SER A 1 87 ? 22.398 49.365 9.292 1.00 16.60 86 SER A C 1
ATOM 667 O O . SER A 1 87 ? 22.291 50.333 8.540 1.00 17.82 86 SER A O 1
ATOM 670 N N . GLY A 1 88 ? 23.566 48.968 9.778 1.00 16.53 87 GLY A N 1
ATOM 671 C CA . GLY A 1 88 ? 24.768 49.686 9.509 1.00 15.87 87 GLY A CA 1
ATOM 672 C C . GLY A 1 88 ? 25.089 49.819 8.015 1.00 16.71 87 GLY A C 1
ATOM 673 O O . GLY A 1 88 ? 25.199 50.971 7.496 1.00 15.96 87 GLY A O 1
ATOM 674 N N . SER A 1 89 ? 25.177 48.642 7.365 1.00 15.51 88 SER A N 1
ATOM 675 C CA . SER A 1 89 ? 25.547 48.466 5.936 1.00 16.51 88 SER A CA 1
ATOM 676 C C . SER A 1 89 ? 24.464 48.942 5.039 1.00 16.23 88 SER A C 1
ATOM 677 O O . SER A 1 89 ? 24.721 49.473 3.961 1.00 16.66 88 SER A O 1
ATOM 680 N N . GLY A 1 90 ? 23.236 48.763 5.504 1.00 16.04 89 GLY A N 1
ATOM 681 C CA . GLY A 1 90 ? 22.045 48.915 4.679 1.00 15.85 89 GLY A CA 1
ATOM 682 C C . GLY A 1 90 ? 21.919 47.886 3.526 1.00 14.91 89 GLY A C 1
ATOM 683 O O . GLY A 1 90 ? 21.224 48.122 2.561 1.00 13.66 89 GLY A O 1
ATOM 684 N N . GLU A 1 91 ? 22.601 46.762 3.639 1.00 15.98 90 GLU A N 1
ATOM 685 C CA . GLU A 1 91 ? 22.705 45.794 2.540 1.00 16.24 90 GLU A CA 1
ATOM 686 C C . GLU A 1 91 ? 22.247 44.351 2.906 1.00 16.37 90 GLU A C 1
ATOM 687 O O . GLU A 1 91 ? 22.276 43.494 2.059 1.00 14.63 90 GLU A O 1
ATOM 693 N N . THR A 1 92 ? 21.786 44.132 4.130 1.00 16.70 91 THR A N 1
ATOM 694 C CA . THR A 1 92 ? 21.404 42.793 4.586 1.00 17.76 91 THR A CA 1
ATOM 695 C C . THR A 1 92 ? 20.180 42.355 3.795 1.00 17.51 91 THR A C 1
ATOM 696 O O . THR A 1 92 ? 19.163 42.982 3.850 1.00 16.64 91 THR A O 1
ATOM 700 N N . LYS A 1 93 ? 20.284 41.236 3.106 1.00 16.41 92 LYS A N 1
ATOM 701 C CA . LYS A 1 93 ? 19.277 40.801 2.146 1.00 17.59 92 LYS A CA 1
ATOM 702 C C . LYS A 1 93 ? 17.916 40.654 2.771 1.00 15.56 92 LYS A C 1
ATOM 703 O O . LYS A 1 93 ? 16.886 41.119 2.227 1.00 13.96 92 LYS A O 1
ATOM 709 N N . SER A 1 94 ? 17.891 40.059 3.956 1.00 17.68 93 SER A N 1
ATOM 710 C CA . SER A 1 94 ? 16.624 39.890 4.636 1.00 17.68 93 SER A CA 1
ATOM 711 C C . SER A 1 94 ? 15.913 41.220 4.955 1.00 16.93 93 SER A C 1
ATOM 712 O O . SER A 1 94 ? 14.666 41.332 4.863 1.00 15.96 93 SER A O 1
ATOM 715 N N . LEU A 1 95 ? 16.711 42.219 5.332 1.00 16.01 94 LEU A N 1
ATOM 716 C CA . LEU A 1 95 ? 16.210 43.509 5.648 1.00 15.54 94 LEU A CA 1
ATOM 717 C C . LEU A 1 95 ? 15.785 44.289 4.401 1.00 15.64 94 LEU A C 1
ATOM 718 O O . LEU A 1 95 ? 14.799 45.071 4.473 1.00 17.18 94 LEU A O 1
ATOM 723 N N . ILE A 1 96 ? 16.480 44.079 3.291 1.00 14.94 95 ILE A N 1
ATOM 724 C CA . ILE A 1 96 ? 16.102 44.632 1.994 1.00 15.81 95 ILE A CA 1
ATOM 725 C C . ILE A 1 96 ? 14.747 44.107 1.662 1.00 16.63 95 ILE A C 1
ATOM 726 O O . ILE A 1 96 ? 13.852 44.885 1.402 1.00 17.53 95 ILE A O 1
ATOM 731 N N . HIS A 1 97 ? 14.546 42.807 1.842 1.00 16.85 96 HIS A N 1
ATOM 732 C CA . HIS A 1 97 ? 13.234 42.188 1.618 1.00 16.75 96 HIS A CA 1
ATOM 733 C C . HIS A 1 97 ? 12.127 42.708 2.519 1.00 15.73 96 HIS A C 1
ATOM 734 O O . HIS A 1 97 ? 11.047 42.983 2.059 1.00 17.16 96 HIS A O 1
ATOM 741 N N . THR A 1 98 ? 12.357 42.827 3.810 1.00 16.14 97 THR A N 1
ATOM 742 C CA . THR A 1 98 ? 11.389 43.382 4.698 1.00 16.94 97 THR A CA 1
ATOM 743 C C . THR A 1 98 ? 10.953 44.800 4.250 1.00 17.46 97 THR A C 1
ATOM 744 O O . THR A 1 98 ? 9.781 45.090 4.205 1.00 17.40 97 THR A O 1
ATOM 748 N N . ALA A 1 99 ? 11.918 45.638 3.896 1.00 17.41 98 ALA A N 1
ATOM 749 C CA . ALA A 1 99 ? 11.596 46.991 3.458 1.00 17.91 98 ALA A CA 1
ATOM 750 C C . ALA A 1 99 ? 10.733 46.984 2.211 1.00 18.36 98 ALA A C 1
ATOM 751 O O . ALA A 1 99 ? 9.732 47.698 2.133 1.00 17.54 98 ALA A O 1
ATOM 753 N N . ALA A 1 100 ? 11.092 46.155 1.245 1.00 18.21 99 ALA A N 1
ATOM 754 C CA . ALA A 1 100 ? 10.340 46.058 -0.026 1.00 18.37 99 ALA A CA 1
ATOM 755 C C . ALA A 1 100 ? 8.926 45.551 0.174 1.00 18.37 99 ALA A C 1
ATOM 756 O O . ALA A 1 100 ? 7.974 46.011 -0.433 1.00 14.89 99 ALA A O 1
ATOM 758 N N . LYS A 1 101 ? 8.800 44.536 0.990 1.00 18.81 100 LYS A N 1
ATOM 759 C CA . LYS A 1 101 ? 7.502 44.015 1.282 1.00 19.16 100 LYS A CA 1
ATOM 760 C C . LYS A 1 101 ? 6.632 45.032 2.010 1.00 18.24 100 LYS A C 1
ATOM 761 O O . LYS A 1 101 ? 5.483 45.221 1.686 1.00 18.34 100 LYS A O 1
ATOM 767 N N . ALA A 1 102 ? 7.194 45.685 3.014 1.00 17.02 101 ALA A N 1
ATOM 768 C CA . ALA A 1 102 ? 6.485 46.776 3.696 1.00 17.31 101 ALA A CA 1
ATOM 769 C C . ALA A 1 102 ? 5.950 47.824 2.756 1.00 17.20 101 ALA A C 1
ATOM 770 O O . ALA A 1 102 ? 4.780 48.255 2.852 1.00 16.86 101 ALA A O 1
ATOM 772 N N . LYS A 1 103 ? 6.828 48.253 1.870 1.00 16.68 102 LYS A N 1
ATOM 773 C CA . LYS A 1 103 ? 6.495 49.279 0.862 1.00 18.25 102 LYS A CA 1
ATOM 774 C C . LYS A 1 103 ? 5.379 48.789 -0.062 1.00 17.43 102 LYS A C 1
ATOM 775 O O . LYS A 1 103 ? 4.506 49.564 -0.391 1.00 17.81 102 LYS A O 1
ATOM 781 N N . SER A 1 104 ? 5.399 47.495 -0.439 1.00 18.66 103 SER A N 1
ATOM 782 C CA . SER A 1 104 ? 4.401 46.939 -1.351 1.00 19.07 103 SER A CA 1
ATOM 783 C C . SER A 1 104 ? 3.047 46.943 -0.706 1.00 18.90 103 SER A C 1
ATOM 784 O O . SER A 1 104 ? 2.041 46.938 -1.395 1.00 17.68 103 SER A O 1
ATOM 787 N N . LEU A 1 105 ? 3.033 46.898 0.634 1.00 19.24 104 LEU A N 1
ATOM 788 C CA . LEU A 1 105 ? 1.795 46.850 1.448 1.00 19.26 104 LEU A CA 1
ATOM 789 C C . LEU A 1 105 ? 1.324 48.245 1.907 1.00 18.60 104 LEU A C 1
ATOM 790 O O . LEU A 1 105 ? 0.376 48.350 2.629 1.00 19.25 104 LEU A O 1
ATOM 795 N N . HIS A 1 106 ? 2.056 49.266 1.482 1.00 19.24 105 HIS A N 1
ATOM 796 C CA . HIS A 1 106 ? 1.860 50.668 1.810 1.00 19.01 105 HIS A CA 1
ATOM 797 C C . HIS A 1 106 ? 2.137 50.981 3.243 1.00 18.17 105 HIS A C 1
ATOM 798 O O . HIS A 1 106 ? 1.538 51.844 3.846 1.00 15.91 105 HIS A O 1
ATOM 805 N N . GLY A 1 107 ? 3.109 50.257 3.802 1.00 17.27 106 GLY A N 1
ATOM 806 C CA . GLY A 1 107 ? 3.697 50.623 5.047 1.00 17.07 106 GLY A CA 1
ATOM 807 C C . GLY A 1 107 ? 4.675 51.762 4.827 1.00 17.72 106 GLY A C 1
ATOM 808 O O . GLY A 1 107 ? 4.931 52.140 3.690 1.00 17.61 106 GLY A O 1
ATOM 809 N N . ILE A 1 108 ? 5.137 52.351 5.922 1.00 18.00 107 ILE A N 1
ATOM 810 C CA . ILE A 1 108 ? 6.094 53.409 5.912 1.00 19.34 107 ILE A CA 1
ATOM 811 C C . ILE A 1 108 ? 7.373 52.832 6.452 1.00 19.31 107 ILE A C 1
ATOM 812 O O . ILE A 1 108 ? 7.352 52.214 7.531 1.00 17.59 107 ILE A O 1
ATOM 817 N N . VAL A 1 109 ? 8.498 53.111 5.783 1.00 18.49 108 VAL A N 1
ATOM 818 C CA . VAL A 1 109 ? 9.783 52.599 6.235 1.00 18.60 108 VAL A CA 1
ATOM 819 C C . VA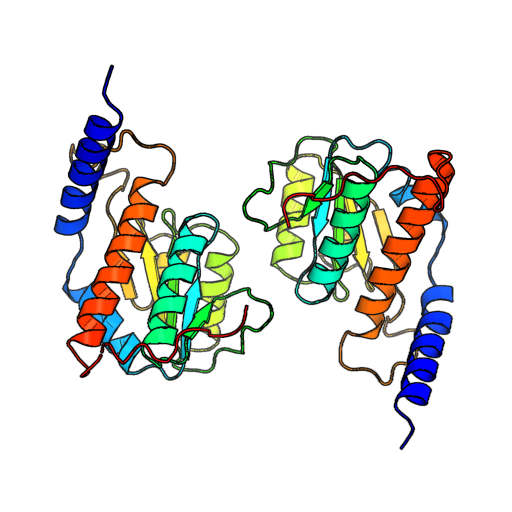L A 1 109 ? 10.722 53.673 6.695 1.00 18.88 108 VAL A C 1
ATOM 820 O O . VAL A 1 109 ? 11.061 54.601 5.942 1.00 17.20 108 VAL A O 1
ATOM 824 N N . ALA A 1 110 ? 11.167 53.532 7.942 1.00 18.25 109 ALA A N 1
ATOM 825 C CA . ALA A 1 110 ? 12.247 54.341 8.481 1.00 17.92 109 ALA A CA 1
ATOM 826 C C . ALA A 1 110 ? 13.507 53.498 8.596 1.00 18.89 109 ALA A C 1
ATOM 827 O O . ALA A 1 110 ? 13.473 52.381 9.117 1.00 17.00 109 ALA A O 1
ATOM 829 N N . ALA A 1 111 ? 14.623 54.013 8.075 1.00 18.42 110 ALA A N 1
ATOM 830 C CA . ALA A 1 111 ? 15.894 53.310 8.183 1.00 18.30 110 ALA A CA 1
ATOM 831 C C . ALA A 1 111 ? 16.970 54.104 8.913 1.00 18.29 110 ALA A C 1
ATOM 832 O O . ALA A 1 111 ? 17.210 55.312 8.614 1.00 19.23 110 ALA A O 1
ATOM 834 N N . LEU A 1 112 ? 17.609 53.443 9.862 1.00 16.61 111 LEU A N 1
ATOM 835 C CA . LEU A 1 112 ? 18.725 53.973 10.549 1.00 17.14 111 LEU A CA 1
ATOM 836 C C . LEU A 1 112 ? 19.936 53.213 10.025 1.00 17.18 111 LEU A C 1
ATOM 837 O O . LEU A 1 112 ? 20.073 51.992 10.252 1.00 17.64 111 LEU A O 1
ATOM 842 N N . THR A 1 113 ? 20.722 53.918 9.218 1.00 16.93 112 THR A N 1
ATOM 843 C CA . THR A 1 113 ? 21.837 53.346 8.528 1.00 17.56 112 THR A CA 1
ATOM 844 C C . THR A 1 113 ? 22.907 54.348 8.280 1.00 17.45 112 THR A C 1
ATOM 845 O O . THR A 1 113 ? 22.625 55.554 8.278 1.00 17.78 112 THR A O 1
ATOM 849 N N . ILE A 1 114 ? 24.126 53.857 8.050 1.00 16.37 113 ILE A N 1
ATOM 850 C CA . ILE A 1 114 ? 25.276 54.704 7.777 1.00 16.50 113 ILE A CA 1
ATOM 851 C C . ILE A 1 114 ? 25.227 55.319 6.384 1.00 16.81 113 ILE A C 1
ATOM 852 O O . ILE A 1 114 ? 25.620 56.506 6.158 1.00 16.34 113 ILE A O 1
ATOM 857 N N . ASN A 1 115 ? 24.785 54.495 5.420 1.00 17.10 114 ASN A N 1
ATOM 858 C CA . ASN A 1 115 ? 24.754 54.872 4.023 1.00 17.41 114 ASN A CA 1
ATOM 859 C C . ASN A 1 115 ? 23.348 55.057 3.457 1.00 17.24 114 ASN A C 1
ATOM 860 O O . ASN A 1 115 ? 22.634 54.074 3.248 1.00 14.52 114 ASN A O 1
ATOM 865 N N . PRO A 1 116 ? 22.901 56.302 3.294 1.00 17.38 115 PRO A N 1
ATOM 866 C CA . PRO A 1 116 ? 21.522 56.557 2.864 1.00 17.77 115 PRO A CA 1
ATOM 867 C C . PRO A 1 116 ? 21.241 56.099 1.406 1.00 17.42 115 PRO A C 1
ATOM 868 O O . PRO A 1 116 ? 20.085 55.872 1.097 1.00 19.54 115 PRO A O 1
ATOM 872 N N . GLU A 1 117 ? 22.265 55.914 0.593 1.00 17.26 116 GLU A N 1
ATOM 873 C CA . GLU A 1 117 ? 22.149 55.415 -0.783 1.00 17.75 116 GLU A CA 1
ATOM 874 C C . GLU A 1 117 ? 22.271 53.896 -0.890 1.00 17.43 116 GLU A C 1
ATOM 875 O O . GLU A 1 117 ? 22.379 53.325 -1.987 1.00 17.06 116 GLU A O 1
ATOM 881 N N . SER A 1 118 ? 22.295 53.252 0.261 1.00 15.78 117 SER A N 1
ATOM 882 C CA . SER A 1 118 ? 22.288 51.800 0.331 1.00 15.56 117 SER A CA 1
ATOM 883 C C . SER A 1 118 ? 20.949 51.243 -0.165 1.00 16.55 117 SER A C 1
ATOM 884 O O . SER A 1 118 ? 19.958 52.001 -0.290 1.00 15.97 117 SER A O 1
ATOM 887 N N . SER A 1 119 ? 20.909 49.918 -0.378 1.00 15.69 118 SER A N 1
ATOM 888 C CA . SER A 1 119 ? 19.662 49.246 -0.741 1.00 16.14 118 SER A CA 1
ATOM 889 C C . SER A 1 119 ? 18.508 49.578 0.215 1.00 16.62 118 SER A C 1
ATOM 890 O O . SER A 1 119 ? 17.422 49.942 -0.212 1.00 17.31 118 SER A O 1
ATOM 893 N N . ILE A 1 120 ? 18.767 49.553 1.514 1.00 16.42 119 ILE A N 1
ATOM 894 C CA . ILE A 1 120 ? 17.725 49.779 2.484 1.00 16.54 119 ILE A CA 1
ATOM 895 C C . ILE A 1 120 ? 17.388 51.287 2.531 1.00 16.76 119 ILE A C 1
ATOM 896 O O . ILE A 1 120 ? 16.227 51.678 2.527 1.00 17.50 119 ILE A O 1
ATOM 901 N N . GLY A 1 121 ? 18.415 52.123 2.499 1.00 16.63 120 GLY A N 1
ATOM 902 C CA . GLY A 1 121 ? 18.201 53.545 2.511 1.00 17.56 120 GLY A CA 1
ATOM 903 C C . GLY A 1 121 ? 17.354 54.035 1.331 1.00 19.13 120 GLY A C 1
ATOM 904 O O . GLY A 1 121 ? 16.421 54.816 1.525 1.00 18.20 120 GLY A O 1
ATOM 905 N N . LYS A 1 122 ? 17.643 53.552 0.119 1.00 19.88 121 LYS A N 1
ATOM 906 C CA . LYS A 1 122 ? 16.878 53.964 -1.066 1.00 21.15 121 LYS A CA 1
ATOM 907 C C . LYS A 1 122 ? 15.399 53.565 -0.978 1.00 21.66 121 LYS A C 1
ATOM 908 O O . LYS A 1 122 ? 14.576 54.257 -1.488 1.00 20.81 121 LYS A O 1
ATOM 914 N N . GLN A 1 123 ? 15.064 52.482 -0.282 1.00 23.38 122 GLN A N 1
ATOM 915 C CA . GLN A 1 123 ? 13.648 52.162 0.014 1.00 23.65 122 GLN A CA 1
ATOM 916 C C . GLN A 1 123 ? 13.002 52.934 1.086 1.00 23.19 122 GLN A C 1
ATOM 917 O O . GLN A 1 123 ? 11.789 52.868 1.239 1.00 24.68 122 GLN A O 1
ATOM 923 N N . ALA A 1 124 ? 13.771 53.625 1.905 1.00 22.23 123 ALA A N 1
ATOM 924 C CA . ALA A 1 124 ? 13.156 54.236 3.099 1.00 20.16 123 ALA A CA 1
ATOM 925 C C . ALA A 1 124 ? 12.389 55.526 2.826 1.00 19.80 123 ALA A C 1
ATOM 926 O O . ALA A 1 124 ? 12.743 56.328 1.957 1.00 17.23 123 ALA A O 1
ATOM 928 N N . ASP A 1 125 ? 11.302 55.720 3.559 1.00 19.35 124 ASP A N 1
ATOM 929 C CA . ASP A 1 125 ? 10.596 57.011 3.512 1.00 19.38 124 ASP A CA 1
ATOM 930 C C . ASP A 1 125 ? 11.289 58.024 4.373 1.00 19.75 124 ASP A C 1
ATOM 931 O O . ASP A 1 125 ? 11.199 59.228 4.124 1.00 18.60 124 ASP A O 1
ATOM 936 N N . LEU A 1 126 ? 11.913 57.541 5.431 1.00 18.51 125 LEU A N 1
ATOM 937 C CA . LEU A 1 126 ? 12.625 58.376 6.373 1.00 19.88 125 LEU A CA 1
ATOM 938 C C . LEU A 1 126 ? 13.963 57.718 6.674 1.00 19.87 125 LEU A C 1
ATOM 939 O O . LEU A 1 126 ? 14.025 56.514 7.000 1.00 18.72 125 LEU A O 1
ATOM 944 N N . ILE A 1 127 ? 15.022 58.504 6.602 1.00 18.85 126 ILE A N 1
ATOM 945 C CA . ILE A 1 127 ? 16.349 58.055 6.938 1.00 19.32 126 ILE A CA 1
ATOM 946 C C . ILE A 1 127 ? 16.951 58.811 8.090 1.00 19.89 126 ILE A C 1
ATOM 947 O O . ILE A 1 127 ? 17.053 60.035 8.063 1.00 20.15 126 ILE A O 1
ATOM 952 N N . ILE A 1 128 ? 17.372 58.094 9.097 1.00 19.38 127 ILE A N 1
ATOM 953 C CA . ILE A 1 128 ? 18.179 58.659 10.138 1.00 21.10 127 ILE A CA 1
ATOM 954 C C . ILE A 1 128 ? 19.623 58.197 9.915 1.00 20.77 127 ILE A C 1
ATOM 955 O O . ILE A 1 128 ? 19.974 57.022 10.193 1.00 19.89 127 ILE A O 1
ATOM 960 N N . ARG A 1 129 ? 20.469 59.142 9.454 1.00 20.48 128 ARG A N 1
ATOM 961 C CA . ARG A 1 129 ? 21.842 58.840 9.018 1.00 21.77 128 ARG A CA 1
ATOM 962 C C . ARG A 1 129 ? 22.732 58.720 10.217 1.00 21.37 128 ARG A C 1
ATOM 963 O O . ARG A 1 129 ? 22.830 59.648 11.028 1.00 21.80 128 ARG A O 1
ATOM 971 N N . MET A 1 130 ? 23.414 57.599 10.324 1.00 20.89 129 MET A N 1
ATOM 972 C CA . MET A 1 130 ? 24.267 57.337 11.461 1.00 21.77 129 MET A CA 1
ATOM 973 C C . MET A 1 130 ? 25.677 57.575 11.017 1.00 22.02 129 MET A C 1
ATOM 974 O O . MET A 1 130 ? 25.955 57.540 9.841 1.00 22.59 129 MET A O 1
ATOM 983 N N . PRO A 1 131 ? 26.535 57.969 11.945 1.00 23.33 130 PRO A N 1
ATOM 984 C CA . PRO A 1 131 ? 27.920 58.295 11.600 1.00 24.16 130 PRO A CA 1
ATOM 985 C C . PRO A 1 131 ? 28.746 57.054 11.296 1.00 25.53 130 PRO A C 1
ATOM 986 O O . PRO A 1 131 ? 28.414 55.927 11.675 1.00 26.30 130 PRO A O 1
ATOM 990 N N . GLY A 1 132 ? 29.839 57.251 10.608 1.00 27.49 131 GLY A N 1
ATOM 991 C CA . GLY A 1 132 ? 30.717 56.117 10.333 1.00 28.62 131 GLY A CA 1
ATOM 992 C C . GLY A 1 132 ? 31.030 55.841 8.892 1.00 28.04 131 GLY A C 1
ATOM 993 O O . GLY A 1 132 ? 31.593 54.799 8.614 1.00 28.78 131 GLY A O 1
ATOM 994 N N . SER A 1 133 ? 30.678 56.774 8.001 1.00 28.40 132 SER A N 1
ATOM 995 C CA . SER A 1 133 ? 30.987 56.669 6.582 1.00 28.35 132 SER A CA 1
ATOM 996 C C . SER A 1 133 ? 32.513 56.864 6.327 1.00 29.77 132 SER A C 1
ATOM 997 O O . SER A 1 133 ? 33.224 57.346 7.218 1.00 29.86 132 SER A O 1
ATOM 1000 N N . PRO A 1 134 ? 33.018 56.511 5.129 1.00 30.33 133 PRO A N 1
ATOM 1001 C CA . PRO A 1 134 ? 34.446 56.746 4.773 1.00 31.02 133 PRO A CA 1
ATOM 1002 C C . PRO A 1 134 ? 34.915 58.197 4.916 1.00 31.24 133 PRO A C 1
ATOM 1003 O O . PRO A 1 134 ? 36.108 58.414 5.031 1.00 30.95 133 PRO A O 1
ATOM 1007 N N . LYS A 1 135 ? 33.978 59.151 4.909 1.00 31.52 134 LYS A N 1
ATOM 1008 C CA . LYS A 1 135 ? 34.287 60.586 5.063 1.00 31.76 134 LYS A CA 1
ATOM 1009 C C . LYS A 1 135 ? 34.763 60.763 6.518 1.00 31.90 134 LYS A C 1
ATOM 1010 O O . LYS A 1 135 ? 35.916 61.095 6.783 1.00 30.62 134 LYS A O 1
ATOM 1016 N N . ASP A 1 136 ? 33.882 60.459 7.477 1.00 32.34 135 ASP A N 1
ATOM 1017 C CA . ASP A 1 136 ? 34.231 60.716 8.877 1.00 32.23 135 ASP A CA 1
ATOM 1018 C C . ASP A 1 136 ? 34.896 59.450 9.428 1.00 33.11 135 ASP A C 1
ATOM 1019 O O . ASP A 1 136 ? 36.089 59.198 9.258 1.00 32.74 135 ASP A O 1
ATOM 1024 N N . TYR A 1 142 ? 35.370 60.221 12.995 1.00 32.55 141 TYR A N 1
ATOM 1025 C CA . TYR A 1 142 ? 34.747 58.995 13.487 1.00 34.03 141 TYR A CA 1
ATOM 1026 C C . TYR A 1 142 ? 35.874 58.029 13.836 1.00 34.08 141 TYR A C 1
ATOM 1027 O O . TYR A 1 142 ? 36.597 57.540 12.926 1.00 35.45 141 TYR A O 1
ATOM 1036 N N . LYS A 1 143 ? 36.101 57.795 15.132 1.00 32.60 142 LYS A N 1
ATOM 1037 C CA . LYS A 1 143 ? 37.109 56.787 15.469 1.00 30.94 142 LYS A CA 1
ATOM 1038 C C . LYS A 1 143 ? 36.446 55.716 16.295 1.00 29.00 142 LYS A C 1
ATOM 1039 O O . LYS A 1 143 ? 35.460 55.965 16.974 1.00 27.96 142 LYS A O 1
ATOM 1045 N N . THR A 1 144 ? 36.964 54.500 16.156 1.00 27.43 143 THR A N 1
ATOM 1046 C CA . THR A 1 144 ? 36.517 53.397 16.986 1.00 24.39 143 THR A CA 1
ATOM 1047 C C . THR A 1 144 ? 37.580 52.338 17.127 1.00 23.01 143 THR A C 1
ATOM 1048 O O . THR A 1 144 ? 38.150 51.860 16.167 1.00 22.31 143 THR A O 1
ATOM 1052 N N . ILE A 1 145 ? 37.900 52.012 18.355 1.00 21.06 144 ILE A N 1
ATOM 1053 C CA . ILE A 1 145 ? 38.826 50.938 18.589 1.00 21.48 144 ILE A CA 1
ATOM 1054 C C . ILE A 1 145 ? 38.047 49.651 18.846 1.00 22.08 144 ILE A C 1
ATOM 1055 O O . ILE A 1 145 ? 38.669 48.683 19.278 1.00 23.90 144 ILE A O 1
ATOM 1060 N N . GLN A 1 146 ? 36.718 49.638 18.611 1.00 20.16 145 GLN A N 1
ATOM 1061 C CA . GLN A 1 146 ? 35.885 48.482 18.919 1.00 19.67 145 GLN A CA 1
ATOM 1062 C C . GLN A 1 146 ? 35.699 47.544 17.738 1.00 20.67 145 GLN A C 1
ATOM 1063 O O . GLN A 1 146 ? 35.763 47.969 16.583 1.00 20.74 145 GLN A O 1
ATOM 1069 N N . PRO A 1 147 ? 35.381 46.270 18.025 1.00 22.37 146 PRO A N 1
ATOM 1070 C CA . PRO A 1 147 ? 35.084 45.293 16.984 1.00 22.66 146 PRO A CA 1
ATOM 1071 C C . PRO A 1 147 ? 34.032 45.781 16.005 1.00 24.21 146 PRO A C 1
ATOM 1072 O O . PRO A 1 147 ? 33.163 46.600 16.363 1.00 24.12 146 PRO A O 1
ATOM 1076 N N . MET A 1 148 ? 34.073 45.146 14.834 1.00 24.65 147 MET A N 1
ATOM 1077 C CA . MET A 1 148 ? 33.353 45.526 13.610 1.00 26.29 147 MET A CA 1
ATOM 1078 C C . MET A 1 148 ? 32.221 46.450 13.907 1.00 25.65 147 MET A C 1
ATOM 1079 O O . MET A 1 148 ? 32.323 47.601 13.647 1.00 29.39 147 MET A O 1
ATOM 1084 N N . GLY A 1 149 ? 31.105 45.987 14.399 1.00 23.53 148 GLY A N 1
ATOM 1085 C CA . GLY A 1 149 ? 29.972 46.940 14.352 1.00 21.71 148 GLY A CA 1
ATOM 1086 C C . GLY A 1 149 ? 29.482 47.427 15.702 1.00 18.69 148 GLY A C 1
ATOM 1087 O O . GLY A 1 149 ? 28.395 47.991 15.785 1.00 19.02 148 GLY A O 1
ATOM 1088 N N . SER A 1 150 ? 30.308 47.297 16.735 1.00 15.98 149 SER A N 1
ATOM 1089 C CA . SER A 1 150 ? 29.906 47.596 18.100 1.00 15.65 149 SER A CA 1
ATOM 1090 C C . SER A 1 150 ? 29.429 49.032 18.323 1.00 15.23 149 SER A C 1
ATOM 1091 O O . SER A 1 150 ? 28.366 49.250 18.923 1.00 12.30 149 SER A O 1
ATOM 1094 N N . LEU A 1 151 ? 30.236 50.011 17.856 1.00 12.21 150 LEU A N 1
ATOM 1095 C CA . LEU A 1 151 ? 29.845 51.434 18.001 1.00 13.08 150 LEU A CA 1
ATOM 1096 C C . LEU A 1 151 ? 28.469 51.747 17.359 1.00 13.99 150 LEU A C 1
ATOM 1097 O O . LEU A 1 151 ? 27.605 52.413 17.974 1.00 13.41 150 LEU A O 1
ATOM 1102 N N . PHE A 1 152 ? 28.262 51.286 16.135 1.00 12.15 151 PHE A N 1
ATOM 1103 C CA . PHE A 1 152 ? 26.962 51.510 15.519 1.00 14.16 151 PHE A CA 1
ATOM 1104 C C . PHE A 1 152 ? 25.812 50.910 16.396 1.00 14.85 151 PHE A C 1
ATOM 1105 O O . PHE A 1 152 ? 24.762 51.522 16.579 1.00 15.06 151 PHE A O 1
ATOM 1113 N N . GLU A 1 153 ? 26.013 49.695 16.883 1.00 13.60 152 GLU A N 1
ATOM 1114 C CA . GLU A 1 153 ? 24.999 48.996 17.659 1.00 15.23 152 GLU A CA 1
ATOM 1115 C C . GLU A 1 153 ? 24.664 49.737 18.968 1.00 14.39 152 GLU A C 1
ATOM 1116 O O . GLU A 1 153 ? 23.476 49.870 19.328 1.00 13.88 152 GLU A O 1
ATOM 1122 N N . GLN A 1 154 ? 25.709 50.224 19.649 1.00 15.02 153 GLN A N 1
ATOM 1123 C CA . GLN A 1 154 ? 25.577 51.021 20.892 1.00 14.81 153 GLN A CA 1
ATOM 1124 C C . GLN A 1 154 ? 24.840 52.315 20.595 1.00 16.44 153 GLN A C 1
ATOM 1125 O O . GLN A 1 154 ? 23.961 52.736 21.373 1.00 15.94 153 GLN A O 1
ATOM 1131 N N . THR A 1 155 ? 25.148 52.914 19.450 1.00 15.87 154 THR A N 1
ATOM 1132 C CA . THR A 1 155 ? 24.544 54.175 19.048 1.00 17.36 154 THR A CA 1
ATOM 1133 C C . THR A 1 155 ? 23.064 53.962 18.783 1.00 17.53 154 THR A C 1
ATOM 1134 O O . THR A 1 155 ? 22.233 54.804 19.172 1.00 17.18 154 THR A O 1
ATOM 1138 N N . LEU A 1 156 ? 22.745 52.812 18.180 1.00 18.65 155 LEU A N 1
ATOM 1139 C CA . LEU A 1 156 ? 21.364 52.421 17.959 1.00 18.32 155 LEU A CA 1
ATOM 1140 C C . LEU A 1 156 ? 20.559 52.340 19.227 1.00 19.18 155 LEU A C 1
ATOM 1141 O O . LEU A 1 156 ? 19.473 52.909 19.332 1.00 19.44 155 LEU A O 1
ATOM 1149 N N . LEU A 1 157 ? 21.126 51.691 20.219 1.00 18.26 156 LEU A N 1
ATOM 1150 C CA . LEU A 1 157 ? 20.477 51.595 21.504 1.00 18.07 156 LEU A CA 1
ATOM 1151 C C . LEU A 1 157 ? 20.224 52.966 22.093 1.00 19.39 156 LEU A C 1
ATOM 1152 O O . LEU A 1 157 ? 19.112 53.280 22.528 1.00 16.25 156 LEU A O 1
ATOM 1157 N N . LEU A 1 158 ? 21.236 53.844 22.092 1.00 18.94 157 LEU A N 1
ATOM 1158 C CA . LEU A 1 158 ? 21.045 55.107 22.776 1.00 18.03 157 LEU A CA 1
ATOM 1159 C C . LEU A 1 158 ? 20.075 55.948 22.022 1.00 18.45 157 LEU A C 1
ATOM 1160 O O . LEU A 1 158 ? 19.325 56.683 22.660 1.00 17.17 157 LEU A O 1
ATOM 1165 N N . PHE A 1 159 ? 20.074 55.853 20.686 1.00 16.47 158 PHE A N 1
ATOM 1166 C CA . PHE A 1 159 ? 19.212 56.652 19.911 1.00 16.13 158 PHE A CA 1
ATOM 1167 C C . PHE A 1 159 ? 17.747 56.180 20.165 1.00 16.92 158 PHE A C 1
ATOM 1168 O O . PHE A 1 159 ? 16.830 57.008 20.281 1.00 17.57 158 PHE A O 1
ATOM 1176 N N . TYR A 1 160 ? 17.558 54.870 20.189 1.00 17.60 159 TYR A N 1
ATOM 1177 C CA . TYR A 1 160 ? 16.211 54.300 20.459 1.00 17.22 159 TYR A CA 1
ATOM 1178 C C . TYR A 1 160 ? 15.659 54.786 21.797 1.00 16.06 159 TYR A C 1
ATOM 1179 O O . TYR A 1 160 ? 14.542 55.219 21.872 1.00 14.71 159 TYR A O 1
ATOM 1188 N N . ASP A 1 161 ? 16.499 54.730 22.820 1.00 16.00 160 ASP A N 1
ATOM 1189 C CA . ASP A 1 161 ? 16.161 55.148 24.159 1.00 17.65 160 ASP A CA 1
ATOM 1190 C C . ASP A 1 161 ? 15.920 56.678 24.265 1.00 17.41 160 ASP A C 1
ATOM 1191 O O . ASP A 1 161 ? 15.128 57.087 25.095 1.00 15.95 160 ASP A O 1
ATOM 1196 N N . ALA A 1 162 ? 16.492 57.477 23.346 1.00 16.67 161 ALA A N 1
ATOM 1197 C CA . ALA A 1 162 ? 16.198 58.923 23.270 1.00 15.83 161 ALA A CA 1
ATOM 1198 C C . ALA A 1 162 ? 14.863 59.137 22.612 1.00 15.68 161 ALA A C 1
ATOM 1199 O O . ALA A 1 162 ? 14.083 59.993 23.011 1.00 14.42 161 ALA A O 1
ATOM 1201 N N . VAL A 1 163 ? 14.571 58.335 21.596 1.00 15.48 162 VAL A N 1
ATOM 1202 C CA . VAL A 1 163 ? 13.248 58.420 20.979 1.00 16.58 162 VAL A CA 1
ATOM 1203 C C . VAL A 1 163 ? 12.183 58.072 22.052 1.00 15.75 162 VAL A C 1
ATOM 1204 O O . VAL A 1 163 ? 11.167 58.734 22.133 1.00 14.58 162 VAL A O 1
ATOM 1208 N N . ILE A 1 164 ? 12.457 57.055 22.858 1.00 15.89 163 ILE A N 1
ATOM 1209 C CA . ILE A 1 164 ? 11.607 56.781 24.023 1.00 15.82 163 ILE A CA 1
ATOM 1210 C C . ILE A 1 164 ? 11.420 58.039 24.884 1.00 16.23 163 ILE A C 1
ATOM 1211 O O . ILE A 1 164 ? 10.292 58.387 25.294 1.00 13.49 163 ILE A O 1
ATOM 1216 N N . LEU A 1 165 ? 12.515 58.730 25.209 1.00 16.23 164 LEU A N 1
ATOM 1217 C CA . LEU A 1 165 ? 12.339 59.963 26.011 1.00 16.20 164 LEU A CA 1
ATOM 1218 C C . LEU A 1 165 ? 11.443 60.975 25.317 1.00 16.36 164 LEU A C 1
ATOM 1219 O O . LEU A 1 165 ? 10.562 61.554 25.956 1.00 15.87 164 LEU A O 1
ATOM 1224 N N . LYS A 1 166 ? 11.633 61.167 24.021 1.00 14.62 165 LYS A N 1
ATOM 1225 C CA . LYS A 1 166 ? 10.821 62.110 23.262 1.00 15.25 165 LYS A CA 1
ATOM 1226 C C . LYS A 1 166 ? 9.337 61.713 23.236 1.00 14.52 165 LYS A C 1
ATOM 1227 O O . LYS A 1 166 ? 8.418 62.546 23.335 1.00 15.50 165 LYS A O 1
ATOM 1233 N N . LEU A 1 167 ? 9.093 60.417 23.140 1.00 14.11 166 LEU A N 1
ATOM 1234 C CA . LEU A 1 167 ? 7.734 59.944 23.160 1.00 14.28 166 LEU A CA 1
ATOM 1235 C C . LEU A 1 167 ? 7.109 60.243 24.534 1.00 13.41 166 LEU A C 1
ATOM 1236 O O . LEU A 1 167 ? 5.978 60.706 24.629 1.00 12.89 166 LEU A O 1
ATOM 1241 N N . MET A 1 168 ? 7.895 60.029 25.586 1.00 13.49 167 MET A N 1
ATOM 1242 C CA . MET A 1 168 ? 7.472 60.335 26.968 1.00 14.28 167 MET A CA 1
ATOM 1243 C C . MET A 1 168 ? 7.107 61.796 27.085 1.00 14.95 167 MET A C 1
ATOM 1244 O O . MET A 1 168 ? 6.044 62.177 27.611 1.00 15.20 167 MET A O 1
ATOM 1249 N N . GLU A 1 169 ? 7.959 62.638 26.536 1.00 15.42 168 GLU A N 1
ATOM 1250 C CA . GLU A 1 169 ? 7.692 64.084 26.562 1.00 17.34 168 GLU A CA 1
ATOM 1251 C C . GLU A 1 169 ? 6.402 64.415 25.840 1.00 17.24 168 GLU A C 1
ATOM 1252 O O . GLU A 1 169 ? 5.567 65.108 26.359 1.00 16.53 168 GLU A O 1
ATOM 1258 N N . LYS A 1 170 ? 6.259 63.933 24.628 1.00 18.17 169 LYS A N 1
ATOM 1259 C CA . LYS A 1 170 ? 5.064 64.216 23.842 1.00 19.50 169 LYS A CA 1
ATOM 1260 C C . LYS A 1 170 ? 3.813 63.762 24.589 1.00 19.70 169 LYS A C 1
ATOM 1261 O O . LYS A 1 170 ? 2.758 64.393 24.510 1.00 19.86 169 LYS A O 1
ATOM 1267 N N . LYS A 1 171 ? 3.914 62.647 25.296 1.00 19.96 170 LYS A N 1
ATOM 1268 C CA . LYS A 1 171 ? 2.750 62.084 25.999 1.00 21.12 170 LYS A CA 1
ATOM 1269 C C . LYS A 1 171 ? 2.562 62.633 27.415 1.00 21.14 170 LYS A C 1
ATOM 1270 O O . LYS A 1 171 ? 1.646 62.178 28.116 1.00 21.67 170 LYS A O 1
ATOM 1276 N N . GLY A 1 172 ? 3.431 63.548 27.827 1.00 20.05 171 GLY A N 1
ATOM 1277 C CA . GLY A 1 172 ? 3.441 64.121 29.176 1.00 20.68 171 GLY A CA 1
ATOM 1278 C C . GLY A 1 172 ? 3.691 63.058 30.258 1.00 20.63 171 GLY A C 1
ATOM 1279 O O . GLY A 1 172 ? 3.083 63.062 31.326 1.00 20.77 171 GLY A O 1
ATOM 1280 N N . LEU A 1 173 ? 4.582 62.130 29.971 1.00 20.06 172 LEU A N 1
ATOM 1281 C CA . LEU A 1 173 ? 4.929 61.066 30.898 1.00 19.95 172 LEU A CA 1
ATOM 1282 C C . LEU A 1 173 ? 6.248 61.349 31.644 1.00 20.81 172 LEU A C 1
ATOM 1283 O O . LEU A 1 173 ? 7.160 61.959 31.106 1.00 21.04 172 LEU A O 1
ATOM 1288 N N . ASP A 1 174 ? 6.342 60.913 32.895 1.00 20.75 173 ASP A N 1
ATOM 1289 C CA A ASP A 1 174 ? 7.572 61.027 33.658 0.50 20.66 173 ASP A CA 1
ATOM 1290 C CA B ASP A 1 174 ? 7.591 61.027 33.621 0.50 20.56 173 ASP A CA 1
ATOM 1291 C C . ASP A 1 174 ? 8.025 59.643 34.106 1.00 20.29 173 ASP A C 1
ATOM 1292 O O . ASP A 1 174 ? 7.220 58.794 34.387 1.00 19.72 173 ASP A O 1
ATOM 1301 N N . SER A 1 175 ? 9.323 59.443 34.172 1.00 18.80 174 SER A N 1
ATOM 1302 C CA . SER A 1 175 ? 9.900 58.197 34.607 1.00 21.02 174 SER A CA 1
ATOM 1303 C C . SER A 1 175 ? 9.478 57.677 35.960 1.00 20.18 174 SER A C 1
ATOM 1304 O O . SER A 1 175 ? 9.349 56.493 36.116 1.00 19.69 174 SER A O 1
ATOM 1307 N N . GLU A 1 176 ? 9.301 58.562 36.934 1.00 18.21 175 GLU A N 1
ATOM 1308 C CA . GLU A 1 176 ? 9.021 58.168 38.310 1.00 19.37 175 GLU A CA 1
ATOM 1309 C C . GLU A 1 176 ? 7.606 57.583 38.384 1.00 18.88 175 GLU A C 1
ATOM 1310 O O . GLU A 1 176 ? 7.339 56.734 39.243 1.00 19.63 175 GLU A O 1
ATOM 1316 N N . THR A 1 177 ? 6.711 58.003 37.479 1.00 17.54 176 THR A N 1
ATOM 1317 C CA . THR A 1 177 ? 5.285 57.650 37.655 1.00 17.01 176 THR A CA 1
ATOM 1318 C C . THR A 1 177 ? 4.608 56.984 36.451 1.00 16.68 176 THR A C 1
ATOM 1319 O O . THR A 1 177 ? 3.389 56.754 36.481 1.00 16.47 176 THR A O 1
ATOM 1323 N N . MET A 1 178 ? 5.379 56.749 35.415 1.00 17.72 177 MET A N 1
ATOM 1324 C CA . MET A 1 178 ? 4.906 56.130 34.192 1.00 19.04 177 MET A CA 1
ATOM 1325 C C . MET A 1 178 ? 4.391 54.715 34.457 1.00 19.37 177 MET A C 1
ATOM 1326 O O . MET A 1 178 ? 5.112 53.839 34.962 1.00 18.84 177 MET A O 1
ATOM 1335 N N . PHE A 1 179 ? 3.177 54.483 33.996 1.00 19.48 178 PHE A N 1
ATOM 1336 C CA . PHE A 1 179 ? 2.614 53.163 34.021 1.00 19.77 178 PHE A CA 1
ATOM 1337 C C . PHE A 1 179 ? 3.254 52.353 32.887 1.00 18.75 178 PHE A C 1
ATOM 1338 O O . PHE A 1 179 ? 3.322 52.782 31.734 1.00 18.21 178 PHE A O 1
ATOM 1346 N N . THR A 1 180 ? 3.833 51.221 33.235 1.00 17.50 179 THR A N 1
ATOM 1347 C CA . THR A 1 180 ? 4.373 50.336 32.209 1.00 18.21 179 THR A CA 1
ATOM 1348 C C . THR A 1 180 ? 3.637 48.971 32.139 1.00 18.69 179 THR A C 1
ATOM 1349 O O . THR A 1 180 ? 3.342 48.315 33.172 1.00 15.94 179 THR A O 1
ATOM 1353 N N . HIS A 1 181 ? 3.379 48.557 30.897 1.00 17.69 180 HIS A N 1
ATOM 1354 C CA . HIS A 1 181 ? 2.725 47.327 30.559 1.00 19.58 180 HIS A CA 1
ATOM 1355 C C . HIS A 1 181 ? 3.735 46.249 30.472 1.00 20.26 180 HIS A C 1
ATOM 1356 O O . HIS A 1 181 ? 4.135 45.894 29.399 1.00 22.30 180 HIS A O 1
ATOM 1363 N N . HIS A 1 182 ? 4.250 45.817 31.588 1.00 22.54 181 HIS A N 1
ATOM 1364 C CA . HIS A 1 182 ? 5.302 44.823 31.569 1.00 23.06 181 HIS A CA 1
ATOM 1365 C C . HIS A 1 182 ? 4.746 43.451 31.941 1.00 20.49 181 HIS A C 1
ATOM 1366 O O . HIS A 1 182 ? 3.704 43.362 32.549 1.00 18.48 181 HIS A O 1
ATOM 1373 N N . ALA A 1 183 ? 5.468 42.431 31.498 1.00 18.60 182 ALA A N 1
ATOM 1374 C CA . ALA A 1 183 ? 5.147 41.026 31.733 1.00 18.41 182 ALA A CA 1
ATOM 1375 C C . ALA A 1 183 ? 5.055 40.804 33.235 1.00 18.38 182 ALA A C 1
ATOM 1376 O O . ALA A 1 183 ? 5.789 41.422 34.012 1.00 19.29 182 ALA A O 1
ATOM 1378 N N . ASN A 1 184 ? 4.132 39.958 33.651 1.00 16.38 183 ASN A N 1
ATOM 1379 C CA . ASN A 1 184 ? 3.935 39.747 35.050 1.00 17.08 183 ASN A CA 1
ATOM 1380 C C . ASN A 1 184 ? 3.845 38.290 35.414 1.00 15.95 183 ASN A C 1
ATOM 1381 O O . ASN A 1 184 ? 3.450 37.997 36.476 1.00 15.43 183 ASN A O 1
ATOM 1386 N N . LEU A 1 185 ? 4.184 37.373 34.510 1.00 17.67 184 LEU A N 1
ATOM 1387 C CA . LEU A 1 185 ? 4.072 35.938 34.823 1.00 19.76 184 LEU A CA 1
ATOM 1388 C C . LEU A 1 185 ? 5.370 35.232 35.276 1.00 24.63 184 LEU A C 1
ATOM 1389 O O . LEU A 1 185 ? 5.320 34.076 35.783 1.00 26.21 184 LEU A O 1
ATOM 1394 N N . GLU A 1 186 ? 6.492 35.963 35.222 1.00 28.73 185 GLU A N 1
ATOM 1395 C CA . GLU A 1 186 ? 7.824 35.453 35.672 1.00 31.80 185 GLU A CA 1
ATOM 1396 C C . GLU A 1 186 ? 8.387 36.228 36.845 1.00 34.11 185 GLU A C 1
ATOM 1397 O O . GLU A 1 186 ? 7.988 37.346 37.114 1.00 36.71 185 GLU A O 1
ATOM 1404 N N . GLY B 1 1 ? -20.157 18.112 16.472 1.00 48.71 0 GLY B N 1
ATOM 1405 C CA . GLY B 1 1 ? -19.475 17.802 15.142 1.00 47.93 0 GLY B CA 1
ATOM 1406 C C . GLY B 1 1 ? -18.355 16.773 15.307 1.00 46.49 0 GLY B C 1
ATOM 1407 O O . GLY B 1 1 ? -18.116 15.906 14.376 1.00 51.02 0 GLY B O 1
ATOM 1408 N N . MET B 1 2 ? -17.643 16.851 16.438 1.00 38.91 1 MET B N 1
ATOM 1409 C CA . MET B 1 2 ? -16.601 15.882 16.746 1.00 33.69 1 MET B CA 1
ATOM 1410 C C . MET B 1 2 ? -15.903 16.212 18.068 1.00 29.69 1 MET B C 1
ATOM 1411 O O . MET B 1 2 ? -15.707 17.386 18.435 1.00 27.19 1 MET B O 1
ATOM 1416 N N . LYS B 1 3 ? -15.574 15.153 18.794 1.00 25.43 2 LYS B N 1
ATOM 1417 C CA . LYS B 1 3 ? -14.843 15.278 20.048 1.00 23.25 2 LYS B CA 1
ATOM 1418 C C . LYS B 1 3 ? -13.395 15.663 19.762 1.00 19.44 2 LYS B C 1
ATOM 1419 O O . LYS B 1 3 ? -12.788 15.313 18.722 1.00 17.74 2 LYS B O 1
ATOM 1425 N N . THR B 1 4 ? -12.802 16.396 20.683 1.00 17.51 3 THR B N 1
ATOM 1426 C CA . THR B 1 4 ? -11.425 16.717 20.491 1.00 15.05 3 THR B CA 1
ATOM 1427 C C . THR B 1 4 ? -10.597 15.468 20.304 1.00 14.69 3 THR B C 1
ATOM 1428 O O . THR B 1 4 ? -9.688 15.414 19.519 1.00 12.94 3 THR B O 1
ATOM 1432 N N . THR B 1 5 ? -10.907 14.410 21.040 1.00 16.85 4 THR B N 1
ATOM 1433 C CA . THR B 1 5 ? -10.153 13.156 20.887 1.00 18.18 4 THR B CA 1
ATOM 1434 C C . THR B 1 5 ? -10.347 12.453 19.519 1.00 18.81 4 THR B C 1
ATOM 1435 O O . THR B 1 5 ? -9.450 11.759 18.975 1.00 17.95 4 THR B O 1
ATOM 1439 N N . GLU B 1 6 ? -11.548 12.628 18.980 1.00 18.18 5 GLU B N 1
ATOM 1440 C CA . GLU B 1 6 ? -11.807 12.232 17.587 1.00 18.05 5 GLU B CA 1
ATOM 1441 C C . GLU B 1 6 ? -10.946 13.009 16.545 1.00 17.08 5 GLU B C 1
ATOM 1442 O O . GLU B 1 6 ? -10.428 12.399 15.564 1.00 15.31 5 GLU B O 1
ATOM 1448 N N . TYR B 1 7 ? -10.715 14.323 16.778 1.00 16.48 6 TYR B N 1
ATOM 1449 C CA . TYR B 1 7 ? -9.817 15.077 15.874 1.00 14.73 6 TYR B CA 1
ATOM 1450 C C . TYR B 1 7 ? -8.372 14.517 15.970 1.00 16.26 6 TYR B C 1
ATOM 1451 O O . TYR B 1 7 ? -7.614 14.392 14.955 1.00 14.20 6 TYR B O 1
ATOM 1460 N N . VAL B 1 8 ? -7.951 14.142 17.192 1.00 17.63 7 VAL B N 1
ATOM 1461 C CA . VAL B 1 8 ? -6.625 13.534 17.319 1.00 17.60 7 VAL B CA 1
ATOM 1462 C C . VAL B 1 8 ? -6.534 12.321 16.378 1.00 16.90 7 VAL B C 1
ATOM 1463 O O . VAL B 1 8 ? -5.498 12.132 15.698 1.00 15.45 7 VAL B O 1
ATOM 1467 N N . ALA B 1 9 ? -7.607 11.503 16.387 1.00 17.63 8 ALA B N 1
ATOM 1468 C CA . ALA B 1 9 ? -7.663 10.275 15.582 1.00 17.14 8 ALA B CA 1
ATOM 1469 C C . ALA B 1 9 ? -7.533 10.651 14.117 1.00 16.73 8 ALA B C 1
ATOM 1470 O O . ALA B 1 9 ? -6.663 10.124 13.428 1.00 14.94 8 ALA B O 1
ATOM 1472 N N . GLU B 1 10 ? -8.296 11.657 13.689 1.00 16.67 9 GLU B N 1
ATOM 1473 C CA . GLU B 1 10 ? -8.186 12.140 12.294 1.00 18.02 9 GLU B CA 1
ATOM 1474 C C . GLU B 1 10 ? -6.804 12.602 11.939 1.00 17.95 9 GLU B C 1
ATOM 1475 O O . GLU B 1 10 ? -6.332 12.359 10.827 1.00 17.42 9 GLU B O 1
ATOM 1481 N N . ILE B 1 11 ? -6.160 13.369 12.836 1.00 18.40 10 ILE B N 1
ATOM 1482 C CA . ILE B 1 11 ? -4.822 13.816 12.563 1.00 17.15 10 ILE B CA 1
ATOM 1483 C C . ILE B 1 11 ? -3.856 12.666 12.373 1.00 18.36 10 ILE B C 1
ATOM 1484 O O . ILE B 1 11 ? -2.978 12.677 11.478 1.00 20.47 10 ILE B O 1
ATOM 1489 N N . LEU B 1 12 ? -3.941 11.703 13.261 1.00 18.00 11 LEU B N 1
ATOM 1490 C CA . LEU B 1 12 ? -3.169 10.465 13.135 1.00 19.50 11 LEU B CA 1
ATOM 1491 C C . LEU B 1 12 ? -3.397 9.748 11.792 1.00 19.27 11 LEU B C 1
ATOM 1492 O O . LEU B 1 12 ? -2.433 9.312 11.093 1.00 18.37 11 LEU B O 1
ATOM 1497 N N . ASN B 1 13 ? -4.663 9.682 11.430 1.00 18.90 12 ASN B N 1
ATOM 1498 C CA . ASN B 1 13 ? -5.081 9.087 10.128 1.00 20.85 12 ASN B CA 1
ATOM 1499 C C . ASN B 1 13 ? -4.328 9.766 8.964 1.00 20.57 12 ASN B C 1
ATOM 1500 O O . ASN B 1 13 ? -3.757 9.108 8.126 1.00 18.85 12 ASN B O 1
ATOM 1505 N N . GLU B 1 14 ? -4.234 11.108 8.983 1.00 19.86 13 GLU B N 1
ATOM 1506 C CA . GLU B 1 14 ? -3.529 11.823 7.927 1.00 20.30 13 GLU B CA 1
ATOM 1507 C C . GLU B 1 14 ? -1.988 11.602 7.917 1.00 20.47 13 GLU B C 1
ATOM 1508 O O . GLU B 1 14 ? -1.334 11.577 6.846 1.00 19.93 13 GLU B O 1
ATOM 1514 N N . LEU B 1 15 ? -1.396 11.485 9.120 1.00 20.36 14 LEU B N 1
ATOM 1515 C CA . LEU B 1 15 ? 0.040 11.258 9.259 1.00 21.67 14 LEU B CA 1
ATOM 1516 C C . LEU B 1 15 ? 0.470 9.848 8.715 1.00 23.66 14 LEU B C 1
ATOM 1517 O O . LEU B 1 15 ? 1.533 9.687 8.084 1.00 23.55 14 LEU B O 1
ATOM 1522 N N . HIS B 1 16 ? -0.398 8.880 8.918 1.00 25.54 15 HIS B N 1
ATOM 1523 C CA . HIS B 1 16 ? -0.176 7.500 8.399 1.00 28.55 15 HIS B CA 1
ATOM 1524 C C . HIS B 1 16 ? -0.033 7.538 6.854 1.00 28.84 15 HIS B C 1
ATOM 1525 O O . HIS B 1 16 ? 0.943 7.048 6.286 1.00 29.18 15 HIS B O 1
ATOM 1532 N N . ASN B 1 17 ? -0.962 8.208 6.178 1.00 29.04 16 ASN B N 1
ATOM 1533 C CA . ASN B 1 17 ? -0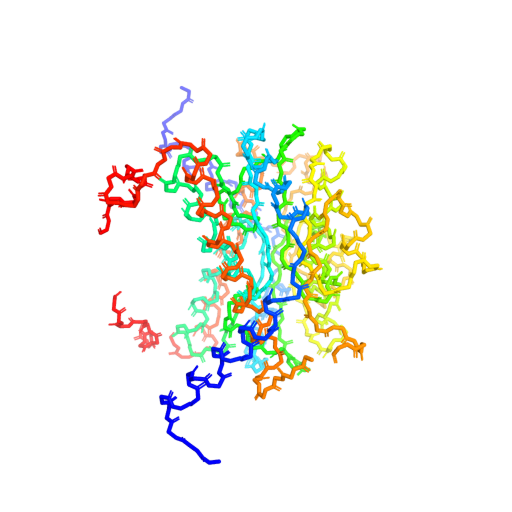.804 8.461 4.737 1.00 29.45 16 ASN B CA 1
ATOM 1534 C C . ASN B 1 17 ? 0.516 9.129 4.367 1.00 28.66 16 ASN B C 1
ATOM 1535 O O . ASN B 1 17 ? 1.178 8.762 3.388 1.00 27.80 16 ASN B O 1
ATOM 1540 N N . SER B 1 18 ? 0.910 10.119 5.140 1.00 28.23 17 SER B N 1
ATOM 1541 C CA . SER B 1 18 ? 2.131 10.806 4.824 1.00 28.17 17 SER B CA 1
ATOM 1542 C C . SER B 1 18 ? 3.359 9.911 4.982 1.00 27.28 17 SER B C 1
ATOM 1543 O O . SER B 1 18 ? 4.246 9.927 4.140 1.00 27.97 17 SER B O 1
ATOM 1546 N N . ALA B 1 19 ? 3.419 9.129 6.042 1.00 26.43 18 ALA B N 1
ATOM 1547 C CA . ALA B 1 19 ? 4.517 8.175 6.202 1.00 26.31 18 ALA B CA 1
ATOM 1548 C C . ALA B 1 19 ? 4.672 7.168 5.044 1.00 25.81 18 ALA B C 1
ATOM 1549 O O . ALA B 1 19 ? 5.798 6.862 4.643 1.00 26.11 18 ALA B O 1
ATOM 1551 N N . ALA B 1 20 ? 3.578 6.641 4.511 1.00 24.85 19 ALA B N 1
ATOM 1552 C CA . ALA B 1 20 ? 3.705 5.589 3.486 1.00 24.36 19 ALA B CA 1
ATOM 1553 C C . ALA B 1 20 ? 4.279 6.192 2.211 1.00 23.90 19 ALA B C 1
ATOM 1554 O O . ALA B 1 20 ? 4.773 5.483 1.338 1.00 23.44 19 ALA B O 1
ATOM 1556 N N . TYR B 1 21 ? 4.173 7.513 2.092 1.00 22.68 20 TYR B N 1
ATOM 1557 C CA . TYR B 1 21 ? 4.551 8.214 0.865 1.00 22.16 20 TYR B CA 1
ATOM 1558 C C . TYR B 1 21 ? 6.061 8.464 0.816 1.00 21.07 20 TYR B C 1
ATOM 1559 O O . TYR B 1 21 ? 6.649 8.586 -0.274 1.00 20.72 20 TYR B O 1
ATOM 1568 N N . ILE B 1 22 ? 6.672 8.547 1.991 1.00 20.38 21 ILE B N 1
ATOM 1569 C CA . ILE B 1 22 ? 8.052 8.943 2.096 1.00 20.23 21 ILE B CA 1
ATOM 1570 C C . ILE B 1 22 ? 8.948 7.812 1.612 1.00 20.58 21 ILE B C 1
ATOM 1571 O O . ILE B 1 22 ? 8.784 6.661 1.986 1.00 20.80 21 ILE B O 1
ATOM 1576 N N . SER B 1 23 ? 9.847 8.172 0.706 1.00 21.33 22 SER B N 1
ATOM 1577 C CA . SER B 1 23 ? 10.850 7.282 0.168 1.00 21.60 22 SER B CA 1
ATOM 1578 C C . SER B 1 23 ? 11.968 7.096 1.201 1.00 21.76 22 SER B C 1
ATOM 1579 O O . SER B 1 23 ? 12.642 8.020 1.598 1.00 20.83 22 SER B O 1
ATOM 1582 N N . ASN B 1 24 ? 12.113 5.878 1.681 1.00 21.61 23 ASN B N 1
ATOM 1583 C CA . ASN B 1 24 ? 13.123 5.556 2.667 1.00 21.59 23 ASN B CA 1
ATOM 1584 C C . ASN B 1 24 ? 14.583 5.713 2.195 1.00 21.66 23 ASN B C 1
ATOM 1585 O O . ASN B 1 24 ? 15.499 6.005 2.958 1.00 21.10 23 ASN B O 1
ATOM 1590 N N . GLU B 1 25 ? 14.779 5.520 0.915 1.00 21.64 24 GLU B N 1
ATOM 1591 C CA . GLU B 1 25 ? 16.088 5.608 0.317 1.00 21.60 24 GLU B CA 1
ATOM 1592 C C . GLU B 1 25 ? 16.745 7.018 0.592 1.00 21.04 24 GLU B C 1
ATOM 1593 O O . GLU B 1 25 ? 17.871 7.157 1.075 1.00 18.35 24 GLU B O 1
ATOM 1599 N N . GLU B 1 26 ? 15.968 8.060 0.383 1.00 21.43 25 GLU B N 1
ATOM 1600 C CA . GLU B 1 26 ? 16.427 9.435 0.683 1.00 20.97 25 GLU B CA 1
ATOM 1601 C C . GLU B 1 26 ? 16.554 9.699 2.200 1.00 20.93 25 GLU B C 1
ATOM 1602 O O . GLU B 1 26 ? 17.513 10.313 2.693 1.00 19.55 25 GLU B O 1
ATOM 1612 N N . ALA B 1 27 ? 15.555 9.253 2.942 1.00 21.43 26 ALA B N 1
ATOM 1613 C CA . ALA B 1 27 ? 15.577 9.325 4.424 1.00 21.50 26 ALA B CA 1
ATOM 1614 C C . ALA B 1 27 ? 16.862 8.726 5.017 1.00 21.70 26 ALA B C 1
ATOM 1615 O O . ALA B 1 27 ? 17.484 9.276 5.917 1.00 22.33 26 ALA B O 1
ATOM 1617 N N . ASP B 1 28 ? 17.218 7.550 4.537 1.00 21.96 27 ASP B N 1
ATOM 1618 C CA . ASP B 1 28 ? 18.402 6.824 5.026 1.00 22.46 27 ASP B CA 1
ATOM 1619 C C . ASP B 1 28 ? 19.664 7.613 4.674 1.00 22.21 27 ASP B C 1
ATOM 1620 O O . ASP B 1 28 ? 20.617 7.669 5.460 1.00 22.09 27 ASP B O 1
ATOM 1625 N N . GLN B 1 29 ? 19.686 8.252 3.514 1.00 22.05 28 GLN B N 1
ATOM 1626 C CA . GLN B 1 29 ? 20.852 9.079 3.181 1.00 22.66 28 GLN B CA 1
ATOM 1627 C C . GLN B 1 29 ? 20.990 10.238 4.161 1.00 20.88 28 GLN B C 1
ATOM 1628 O O . GLN B 1 29 ? 22.101 10.623 4.529 1.00 21.26 28 GLN B O 1
ATOM 1634 N N . LEU B 1 30 ? 19.872 10.766 4.623 1.00 18.71 29 LEU B N 1
ATOM 1635 C CA . LEU B 1 30 ? 19.944 11.884 5.538 1.00 19.12 29 LEU B CA 1
ATOM 1636 C C . LEU B 1 30 ? 20.78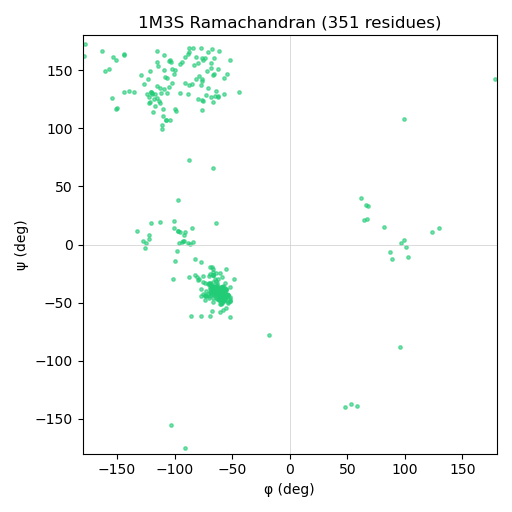3 11.522 6.783 1.00 18.71 29 LEU B C 1
ATOM 1637 O O . LEU B 1 30 ? 21.684 12.257 7.192 1.00 17.04 29 LEU B O 1
ATOM 1642 N N . ALA B 1 31 ? 20.485 10.368 7.366 1.00 18.80 30 ALA B N 1
ATOM 1643 C CA . ALA B 1 31 ? 21.120 9.944 8.613 1.00 19.27 30 ALA B CA 1
ATOM 1644 C C . ALA B 1 31 ? 22.592 9.715 8.375 1.00 19.67 30 ALA B C 1
ATOM 1645 O O . ALA B 1 31 ? 23.414 10.069 9.211 1.00 19.65 30 ALA B O 1
ATOM 1647 N N . ASP B 1 32 ? 22.914 9.136 7.222 1.00 20.12 31 ASP B N 1
ATOM 1648 C CA . ASP B 1 32 ? 24.303 8.915 6.816 1.00 20.51 31 ASP B CA 1
ATOM 1649 C C . ASP B 1 32 ? 25.086 10.222 6.798 1.00 19.87 31 ASP B C 1
ATOM 1650 O O . ASP B 1 32 ? 26.177 10.304 7.322 1.00 19.95 31 ASP B O 1
ATOM 1655 N N . HIS B 1 33 ? 24.492 11.227 6.175 1.00 21.01 32 HIS B N 1
ATOM 1656 C CA . HIS B 1 33 ? 25.011 12.588 6.142 1.00 21.02 32 HIS B CA 1
ATOM 1657 C C . HIS B 1 33 ? 25.140 13.192 7.554 1.00 21.00 32 HIS B C 1
ATOM 1658 O O . HIS B 1 33 ? 26.134 13.847 7.887 1.00 22.56 32 HIS B O 1
ATOM 1665 N N . ILE B 1 34 ? 24.136 13.013 8.408 1.00 19.12 33 ILE B N 1
ATOM 1666 C CA . ILE B 1 34 ? 24.258 13.546 9.757 1.00 17.74 33 ILE B CA 1
ATOM 1667 C C . ILE B 1 34 ? 25.490 12.891 10.411 1.00 17.98 33 ILE B C 1
ATOM 1668 O O . ILE B 1 34 ? 26.322 13.551 11.014 1.00 16.34 33 ILE B O 1
ATOM 1673 N N . LEU B 1 35 ? 25.640 11.583 10.257 1.00 18.13 34 LEU B N 1
ATOM 1674 C CA . LEU B 1 35 ? 26.768 10.896 10.871 1.00 18.55 34 LEU B CA 1
ATOM 1675 C C . LEU B 1 35 ? 28.133 11.319 10.340 1.00 19.79 34 LEU B C 1
ATOM 1676 O O . LEU B 1 35 ? 29.139 11.082 11.011 1.00 19.77 34 LEU B O 1
ATOM 1681 N N . SER B 1 36 ? 28.218 11.838 9.115 1.00 20.18 35 SER B N 1
ATOM 1682 C CA . SER B 1 36 ? 29.541 12.153 8.513 1.00 21.50 35 SER B CA 1
ATOM 1683 C C . SER B 1 36 ? 29.936 13.602 8.547 1.00 22.10 35 SER B C 1
ATOM 1684 O O . SER B 1 36 ? 31.131 13.899 8.574 1.00 24.23 35 SER B O 1
ATOM 1687 N N . SER B 1 37 ? 28.955 14.492 8.506 1.00 20.65 36 SER B N 1
ATOM 1688 C CA . SER B 1 37 ? 29.194 15.940 8.511 1.00 21.36 36 SER B CA 1
ATOM 1689 C C . SER B 1 37 ? 29.697 16.422 9.914 1.00 21.66 36 SER B C 1
ATOM 1690 O O . SER B 1 37 ? 29.151 16.045 10.959 1.00 21.45 36 SER B O 1
ATOM 1693 N N . HIS B 1 38 ? 30.730 17.263 9.924 1.00 21.35 37 HIS B N 1
ATOM 1694 C CA . HIS B 1 38 ? 31.302 17.753 11.158 1.00 20.80 37 HIS B CA 1
ATOM 1695 C C . HIS B 1 38 ? 30.353 18.691 11.875 1.00 20.11 37 HIS B C 1
ATOM 1696 O O . HIS B 1 38 ? 30.288 18.697 13.094 1.00 20.25 37 HIS B O 1
ATOM 1703 N N . GLN B 1 39 ? 29.624 19.533 11.124 1.00 19.41 38 GLN B N 1
ATOM 1704 C CA . GLN B 1 39 ? 28.586 20.351 11.698 1.00 18.38 38 GLN B CA 1
ATOM 1705 C C . GLN B 1 39 ? 27.246 20.086 10.997 1.00 17.67 38 GLN B C 1
ATOM 1706 O O . GLN B 1 39 ? 27.188 19.882 9.779 1.00 16.64 38 GLN B O 1
ATOM 1712 N N . ILE B 1 40 ? 26.177 20.101 11.777 1.00 15.93 39 ILE B N 1
ATOM 1713 C CA . ILE B 1 40 ? 24.814 20.048 11.234 1.00 16.09 39 ILE B CA 1
ATOM 1714 C C . ILE B 1 40 ? 24.000 21.305 11.619 1.00 15.09 39 ILE B C 1
ATOM 1715 O O . ILE B 1 40 ? 23.930 21.658 12.782 1.00 16.42 39 ILE B O 1
ATOM 1720 N N . PHE B 1 41 ? 23.380 21.937 10.626 1.00 14.75 40 PHE B N 1
ATOM 1721 C CA . PHE B 1 41 ? 22.534 23.120 10.794 1.00 15.23 40 PHE B CA 1
ATOM 1722 C C . PHE B 1 41 ? 21.114 22.787 10.371 1.00 15.26 40 PHE B C 1
ATOM 1723 O O . PHE B 1 41 ? 20.907 22.246 9.307 1.00 17.14 40 PHE B O 1
ATOM 1731 N N . THR B 1 42 ? 20.147 23.082 11.206 1.00 14.10 41 THR B N 1
ATOM 1732 C CA . THR B 1 42 ? 18.768 22.943 10.808 1.00 16.49 41 THR B CA 1
ATOM 1733 C C . THR B 1 42 ? 18.165 24.319 10.540 1.00 15.90 41 THR B C 1
ATOM 1734 O O . THR B 1 42 ? 18.638 25.341 11.045 1.00 16.27 41 THR B O 1
ATOM 1738 N N . ALA B 1 43 ? 17.090 24.327 9.754 1.00 16.62 42 ALA B N 1
ATOM 1739 C CA . ALA B 1 43 ? 16.426 25.599 9.411 1.00 16.24 42 ALA B CA 1
ATOM 1740 C C . ALA B 1 43 ? 14.995 25.392 9.010 1.00 17.94 42 ALA B C 1
ATOM 1741 O O . ALA B 1 43 ? 14.571 24.331 8.531 1.00 17.29 42 ALA B O 1
ATOM 1743 N N . GLY B 1 44 ? 14.232 26.420 9.285 1.00 16.36 43 GLY B N 1
ATOM 1744 C CA . GLY B 1 44 ? 12.913 26.539 8.784 1.00 16.96 43 GLY B CA 1
ATOM 1745 C C . GLY B 1 44 ? 12.346 27.872 9.262 1.00 16.39 43 GLY B C 1
ATOM 1746 O O . GLY B 1 44 ? 12.958 28.592 10.041 1.00 16.75 43 GLY B O 1
ATOM 1747 N N . ALA B 1 45 ? 11.170 28.199 8.756 1.00 16.88 44 ALA B N 1
ATOM 1748 C CA . ALA B 1 45 ? 10.455 29.433 9.174 1.00 18.59 44 ALA B CA 1
ATOM 1749 C C . ALA B 1 45 ? 9.171 29.022 9.887 1.00 18.54 44 ALA B C 1
ATOM 1750 O O . ALA B 1 45 ? 8.658 27.955 9.619 1.00 17.32 44 ALA B O 1
ATOM 1752 N N . GLY B 1 46 ? 8.673 29.880 10.780 1.00 18.09 45 GLY B N 1
ATOM 1753 C CA . GLY B 1 46 ? 7.438 29.616 11.500 1.00 18.94 45 GLY B CA 1
ATOM 1754 C C . GLY B 1 46 ? 7.421 28.303 12.196 1.00 17.77 45 GLY B C 1
ATOM 1755 O O . GLY B 1 46 ? 8.432 27.924 12.829 1.00 16.41 45 GLY B O 1
ATOM 1756 N N . ARG B 1 47 ? 6.291 27.579 12.115 1.00 18.31 46 ARG B N 1
ATOM 1757 C CA . ARG B 1 47 ? 6.189 26.295 12.814 1.00 17.49 46 ARG B CA 1
ATOM 1758 C C . ARG B 1 47 ? 7.212 25.331 12.345 1.00 19.16 46 ARG B C 1
ATOM 1759 O O . ARG B 1 47 ? 7.723 24.549 13.127 1.00 17.62 46 ARG B O 1
ATOM 1767 N N . SER B 1 48 ? 7.501 25.326 11.045 1.00 17.91 47 SER B N 1
ATOM 1768 C CA . SER B 1 48 ? 8.531 24.421 10.547 1.00 18.79 47 SER B CA 1
ATOM 1769 C C . SER B 1 48 ? 9.847 24.651 11.193 1.00 18.38 47 SER B C 1
ATOM 1770 O O . SER B 1 48 ? 10.634 23.680 11.423 1.00 19.35 47 SER B O 1
ATOM 1773 N N . GLY B 1 49 ? 10.127 25.921 11.411 1.00 16.13 48 GLY B N 1
ATOM 1774 C CA . GLY B 1 49 ? 11.260 26.400 12.184 1.00 16.88 48 GLY B CA 1
ATOM 1775 C C . GLY B 1 49 ? 11.270 25.893 13.606 1.00 18.09 48 GLY B C 1
ATOM 1776 O O . GLY B 1 49 ? 12.320 25.469 14.105 1.00 18.43 48 GLY B O 1
ATOM 1777 N N . LEU B 1 50 ? 10.098 25.830 14.244 1.00 16.33 49 LEU B N 1
ATOM 1778 C CA . LEU B 1 50 ? 10.026 25.199 15.578 1.00 16.21 49 LEU B CA 1
ATOM 1779 C C . LEU B 1 50 ? 10.396 23.701 15.560 1.00 17.46 49 LEU B C 1
ATOM 1780 O O . LEU B 1 50 ? 11.112 23.220 16.462 1.00 15.50 49 LEU B O 1
ATOM 1785 N N . MET B 1 51 ? 9.978 23.008 14.510 1.00 15.95 50 MET B N 1
ATOM 1786 C CA . MET B 1 51 ? 10.301 21.598 14.392 1.00 17.56 50 MET B CA 1
ATOM 1787 C C . MET B 1 51 ? 11.823 21.410 14.119 1.00 18.34 50 MET B C 1
ATOM 1788 O O . MET B 1 51 ? 12.429 20.469 14.624 1.00 18.39 50 MET B O 1
ATOM 1793 N N . ALA B 1 52 ? 12.428 22.349 13.404 1.00 19.81 51 ALA B N 1
ATOM 1794 C CA . ALA B 1 52 ? 13.876 22.353 13.131 1.00 20.22 51 ALA B CA 1
ATOM 1795 C C . ALA B 1 52 ? 14.665 22.564 14.429 1.00 19.27 51 ALA B C 1
ATOM 1796 O O . ALA B 1 52 ? 15.690 21.897 14.674 1.00 19.04 51 ALA B O 1
ATOM 1798 N N . LYS B 1 53 ? 14.123 23.392 15.292 1.00 17.60 52 LYS B N 1
ATOM 1799 C CA . LYS B 1 53 ? 14.746 23.607 16.582 1.00 17.26 52 LYS B CA 1
ATOM 1800 C C . LYS B 1 53 ? 14.658 22.367 17.458 1.00 16.83 52 LYS B C 1
ATOM 1801 O O . LYS B 1 53 ? 15.646 22.024 18.098 1.00 14.63 52 LYS B O 1
ATOM 1807 N N . SER B 1 54 ? 13.501 21.692 17.429 1.00 15.89 53 SER B N 1
ATOM 1808 C CA . SER B 1 54 ? 13.254 20.461 18.179 1.00 16.96 53 SER B CA 1
ATOM 1809 C C . SER B 1 54 ? 14.223 19.365 17.756 1.00 16.58 53 SER B C 1
ATOM 1810 O O . SER B 1 54 ? 14.648 18.540 18.561 1.00 15.49 53 SER B O 1
ATOM 1815 N N . PHE B 1 55 ? 14.526 19.320 16.461 1.00 15.88 54 PHE B N 1
ATOM 1816 C CA . PHE B 1 55 ? 15.452 18.303 15.922 1.00 15.65 54 PHE B CA 1
ATOM 1817 C C . PHE B 1 55 ? 16.905 18.643 16.320 1.00 14.25 54 PHE B C 1
ATOM 1818 O O . PHE B 1 55 ? 17.684 17.786 16.785 1.00 13.47 54 PHE B O 1
ATOM 1826 N N . ALA B 1 56 ? 17.266 19.895 16.188 1.00 12.98 55 ALA B N 1
ATOM 1827 C CA . ALA B 1 56 ? 18.613 20.324 16.522 1.00 14.64 55 ALA B CA 1
ATOM 1828 C C . ALA B 1 56 ? 18.932 20.054 18.010 1.00 14.76 55 ALA B C 1
ATOM 1829 O O . ALA B 1 56 ? 20.041 19.692 18.376 1.00 14.56 55 ALA B O 1
ATOM 1831 N N . MET B 1 57 ? 17.923 20.239 18.845 1.00 14.62 56 MET B N 1
ATOM 1832 C CA . MET B 1 57 ? 18.048 20.017 20.241 1.00 15.12 56 MET B CA 1
ATOM 1833 C C . MET B 1 57 ? 18.358 18.550 20.490 1.00 13.88 56 MET B C 1
ATOM 1834 O O . MET B 1 57 ? 19.257 18.246 21.224 1.00 12.12 56 MET B O 1
ATOM 1839 N N . ARG B 1 58 ? 17.629 17.675 19.844 1.00 13.96 57 ARG B N 1
ATOM 1840 C CA . ARG B 1 58 ? 17.892 16.236 20.033 1.00 14.11 57 ARG B CA 1
ATOM 1841 C C . ARG B 1 58 ? 19.212 15.771 19.440 1.00 14.33 57 ARG B C 1
ATOM 1842 O O . ARG B 1 58 ? 19.891 14.976 20.064 1.00 14.24 57 ARG B O 1
ATOM 1850 N N . LEU B 1 59 ? 19.636 16.353 18.325 1.00 14.50 58 LEU B N 1
ATOM 1851 C CA . LEU B 1 59 ? 20.974 16.114 17.780 1.00 14.96 58 LEU B CA 1
ATOM 1852 C C . LEU B 1 59 ? 22.079 16.499 18.778 1.00 15.59 58 LEU B C 1
ATOM 1853 O O . LEU B 1 59 ? 23.038 15.757 18.993 1.00 14.76 58 LEU B O 1
ATOM 1858 N N . MET B 1 60 ? 21.921 17.659 19.412 1.00 14.91 59 MET B N 1
ATOM 1859 C CA . MET B 1 60 ? 22.823 18.106 20.484 1.00 15.33 59 MET B CA 1
ATOM 1860 C C . MET B 1 60 ? 22.845 17.112 21.657 1.00 15.33 59 MET B C 1
ATOM 1861 O O . MET B 1 60 ? 23.902 16.808 22.212 1.00 14.31 59 MET B O 1
ATOM 1870 N N . HIS B 1 61 ? 21.669 16.632 22.033 1.00 14.41 60 HIS B N 1
ATOM 1871 C CA . HIS B 1 61 ? 21.530 15.628 23.076 1.00 15.86 60 HIS B CA 1
ATOM 1872 C C . HIS B 1 61 ? 22.331 14.336 22.842 1.00 16.83 60 HIS B C 1
ATOM 1873 O O . HIS B 1 61 ? 22.822 13.704 23.792 1.00 15.48 60 HIS B O 1
ATOM 1880 N N . MET B 1 62 ? 22.458 13.999 21.572 1.00 17.32 61 MET B N 1
ATOM 1881 C CA . MET B 1 62 ? 23.235 12.863 21.100 1.00 17.90 61 MET B CA 1
ATOM 1882 C C . MET B 1 62 ? 24.714 13.118 20.926 1.00 17.45 61 MET B C 1
ATOM 1883 O O . MET B 1 62 ? 25.493 12.193 20.547 1.00 17.43 61 MET B O 1
ATOM 1888 N N . GLY B 1 63 ? 25.135 14.328 21.270 1.00 16.52 62 GLY B N 1
ATOM 1889 C CA . GLY B 1 63 ? 26.532 14.706 21.093 1.00 17.26 62 GLY B CA 1
ATOM 1890 C C . GLY B 1 63 ? 26.924 15.149 19.674 1.00 16.51 62 GLY B C 1
ATOM 1891 O O . GLY B 1 63 ? 28.100 15.254 19.383 1.00 17.09 62 GLY B O 1
ATOM 1892 N N . PHE B 1 64 ? 25.988 15.464 18.785 1.00 16.15 63 PHE B N 1
ATOM 1893 C CA . PHE B 1 64 ? 26.370 16.003 17.450 1.00 16.08 63 PHE B CA 1
ATOM 1894 C C . PHE B 1 64 ? 26.616 17.517 17.581 1.00 15.89 63 PHE B C 1
ATOM 1895 O O . PHE B 1 64 ? 26.052 18.156 18.496 1.00 14.83 63 PHE B O 1
ATOM 1903 N N . ASN B 1 65 ? 27.439 18.076 16.701 1.00 15.66 64 ASN B N 1
ATOM 1904 C CA A ASN B 1 65 ? 27.714 19.514 16.672 0.50 17.10 64 ASN B CA 1
ATOM 1905 C CA B ASN B 1 65 ? 27.714 19.532 16.669 0.50 16.64 64 ASN B CA 1
ATOM 1906 C C . ASN B 1 65 ? 26.586 20.214 15.887 1.00 16.68 64 ASN B C 1
ATOM 1907 O O . ASN B 1 65 ? 26.713 20.512 14.677 1.00 16.39 64 ASN B O 1
ATOM 1916 N N . ALA B 1 66 ? 25.484 20.431 16.557 1.00 15.92 65 ALA B N 1
ATOM 1917 C CA . ALA B 1 66 ? 24.272 20.817 15.891 1.00 16.83 65 ALA B CA 1
ATOM 1918 C C . ALA B 1 66 ? 23.950 22.266 16.160 1.00 16.16 65 ALA B C 1
ATOM 1919 O O . ALA B 1 66 ? 24.133 22.742 17.266 1.00 14.88 65 ALA B O 1
ATOM 1921 N N . HIS B 1 67 ? 23.396 22.919 15.146 1.00 15.96 66 HIS B N 1
ATOM 1922 C CA . HIS B 1 67 ? 23.068 24.325 15.175 1.00 14.34 66 HIS B CA 1
ATOM 1923 C C . HIS B 1 67 ? 21.797 24.641 14.417 1.00 15.36 66 HIS B C 1
ATOM 1924 O O . HIS B 1 67 ? 21.319 23.841 13.668 1.00 15.02 66 HIS B O 1
ATOM 1931 N N . ILE B 1 68 ? 21.261 25.829 14.677 1.00 15.82 67 ILE B N 1
ATOM 1932 C CA . ILE B 1 68 ? 20.014 26.283 14.071 1.00 15.96 67 ILE B CA 1
ATOM 1933 C C . ILE B 1 68 ? 20.332 27.578 13.342 1.00 14.84 67 ILE B C 1
ATOM 1934 O O . ILE B 1 68 ? 20.858 28.509 13.943 1.00 15.92 67 ILE B O 1
ATOM 1939 N N . VAL B 1 69 ? 20.077 27.586 12.047 1.00 16.45 68 VAL B N 1
ATOM 1940 C CA . VAL B 1 69 ? 20.302 28.761 11.219 1.00 18.15 68 VAL B CA 1
ATOM 1941 C C . VAL B 1 69 ? 19.506 29.923 11.792 1.00 17.57 68 VAL B C 1
ATOM 1942 O O . VAL B 1 69 ? 18.303 29.776 12.116 1.00 17.54 68 VAL B O 1
ATOM 1946 N N . GLY B 1 70 ? 20.177 31.025 11.977 1.00 17.72 69 GLY B N 1
ATOM 1947 C CA . GLY B 1 70 ? 19.524 32.289 12.327 1.00 19.89 69 GLY B CA 1
ATOM 1948 C C . GLY B 1 70 ? 19.565 32.721 13.782 1.00 20.72 69 GLY B C 1
ATOM 1949 O O . GLY B 1 70 ? 18.977 33.728 14.112 1.00 23.31 69 GLY B O 1
ATOM 1950 N N . GLU B 1 71 ? 20.147 31.907 14.644 1.00 20.00 70 GLU B N 1
ATOM 1951 C CA . GLU B 1 71 ? 20.203 32.156 16.056 1.00 19.55 70 GLU B CA 1
ATOM 1952 C C . GLU B 1 71 ? 21.458 32.989 16.351 1.00 18.91 70 GLU B C 1
ATOM 1953 O O . GLU B 1 71 ? 22.316 33.144 15.499 1.00 17.94 70 GLU B O 1
ATOM 1959 N N . ILE B 1 72 ? 21.487 33.580 17.542 1.00 17.42 71 ILE B N 1
ATOM 1960 C CA . ILE B 1 72 ? 22.506 34.552 17.907 1.00 17.66 71 ILE B CA 1
ATOM 1961 C C . ILE B 1 72 ? 23.868 33.916 17.876 1.00 15.48 71 ILE B C 1
ATOM 1962 O O . ILE B 1 72 ? 24.876 34.539 17.443 1.00 15.61 71 ILE B O 1
ATOM 1967 N N . LEU B 1 73 ? 23.906 32.681 18.333 1.00 12.63 72 LEU B N 1
ATOM 1968 C CA . LEU B 1 73 ? 25.196 32.051 18.516 1.00 14.39 72 LEU B CA 1
ATOM 1969 C C . LEU B 1 73 ? 25.567 31.103 17.414 1.00 15.02 72 LEU B C 1
ATOM 1970 O O . LEU B 1 73 ? 26.554 30.387 17.546 1.00 15.89 72 LEU B O 1
ATOM 1975 N N . THR B 1 74 ? 24.857 31.157 16.287 1.00 16.48 73 THR B N 1
ATOM 1976 C CA . THR B 1 74 ? 25.131 30.224 15.188 1.00 17.44 73 THR B CA 1
ATOM 1977 C C . THR B 1 74 ? 26.530 30.446 14.602 1.00 17.68 73 THR B C 1
ATOM 1978 O O . THR B 1 74 ? 26.880 31.589 14.243 1.00 17.95 73 THR B O 1
ATOM 1982 N N . PRO B 1 75 ? 27.341 29.404 14.502 1.00 17.24 74 PRO B N 1
ATOM 1983 C CA . PRO B 1 75 ? 28.696 29.567 13.952 1.00 18.82 74 PRO B CA 1
ATOM 1984 C C . PRO B 1 75 ? 28.696 29.511 12.434 1.00 17.57 74 PRO B C 1
ATOM 1985 O O . PRO B 1 75 ? 27.693 29.101 11.840 1.00 16.21 74 PRO B O 1
ATOM 1989 N N . PRO B 1 76 ? 29.802 29.853 11.802 1.00 18.59 75 PRO B N 1
ATOM 1990 C CA . PRO B 1 76 ? 29.879 29.721 10.348 1.00 18.27 75 PRO B CA 1
ATOM 1991 C C . PRO B 1 76 ? 29.828 28.273 9.906 1.00 17.55 75 PRO B C 1
ATOM 1992 O O . PRO B 1 76 ? 30.274 27.405 10.569 1.00 19.11 75 PRO B O 1
ATOM 1996 N N . LEU B 1 77 ? 29.218 28.040 8.781 1.00 18.40 76 LEU B N 1
ATOM 1997 C CA . LEU B 1 77 ? 29.294 26.788 8.047 1.00 18.50 76 LEU B CA 1
ATOM 1998 C C . LEU B 1 77 ? 30.623 26.684 7.298 1.00 20.06 76 LEU B C 1
ATOM 1999 O O . LEU B 1 77 ? 31.099 27.637 6.687 1.00 20.15 76 LEU B O 1
ATOM 2004 N N . ALA B 1 78 ? 31.216 25.508 7.354 1.00 20.28 77 ALA B N 1
ATOM 2005 C CA . ALA B 1 78 ? 32.397 25.231 6.529 1.00 20.86 77 ALA B CA 1
ATOM 2006 C C . ALA B 1 78 ? 32.074 24.133 5.505 1.00 21.50 77 ALA B C 1
ATOM 2007 O O . ALA B 1 78 ? 31.141 23.368 5.672 1.00 19.97 77 ALA B O 1
ATOM 2009 N N . GLU B 1 79 ? 32.838 24.102 4.408 1.00 21.78 78 GLU B N 1
ATOM 2010 C CA A GLU B 1 79 ? 32.681 23.092 3.365 0.50 21.24 78 GLU B CA 1
ATOM 2011 C CA B GLU B 1 79 ? 32.654 23.081 3.377 0.50 21.24 78 GLU B CA 1
ATOM 2012 C C . GLU B 1 79 ? 32.394 21.707 3.962 1.00 21.29 78 GLU B C 1
ATOM 2013 O O . GLU B 1 79 ? 33.086 21.270 4.919 1.00 19.51 78 GLU B O 1
ATOM 2024 N N . GLY B 1 80 ? 31.412 21.007 3.370 1.00 20.66 79 GLY B N 1
ATOM 2025 C CA . GLY B 1 80 ? 31.074 19.643 3.786 1.00 20.80 79 GLY B CA 1
ATOM 2026 C C . GLY B 1 80 ? 30.066 19.536 4.930 1.00 19.99 79 GLY B C 1
ATOM 2027 O O . GLY B 1 80 ? 29.593 18.439 5.283 1.00 19.50 79 GLY B O 1
ATOM 2028 N N . ASP B 1 81 ? 29.718 20.686 5.503 1.00 19.50 80 ASP B N 1
ATOM 2029 C CA . ASP B 1 81 ? 28.793 20.706 6.624 1.00 18.54 80 ASP B CA 1
ATOM 2030 C C . ASP B 1 81 ? 27.439 20.469 5.978 1.00 19.59 80 ASP B C 1
ATOM 2031 O O . ASP B 1 81 ? 27.285 20.747 4.768 1.00 21.27 80 ASP B O 1
ATOM 2036 N N . LEU B 1 82 ? 26.470 20.009 6.785 1.00 18.77 81 LEU B N 1
ATOM 2037 C CA . LEU B 1 82 ? 25.088 19.718 6.347 1.00 17.97 81 LEU B CA 1
ATOM 2038 C C . LEU B 1 82 ? 24.145 20.767 6.807 1.00 17.88 81 LEU B C 1
ATOM 2039 O O . LEU B 1 82 ? 24.186 21.144 7.941 1.00 17.21 81 LEU B O 1
ATOM 2044 N N . VAL B 1 83 ? 23.259 21.210 5.919 1.00 17.21 82 VAL B N 1
ATOM 2045 C CA . VAL B 1 83 ? 22.141 22.072 6.254 1.00 16.14 82 VAL B CA 1
ATOM 2046 C C . VAL B 1 83 ? 20.842 21.332 5.868 1.00 15.32 82 VAL B C 1
ATOM 2047 O O . VAL B 1 83 ? 20.685 20.868 4.762 1.00 16.43 82 VAL B O 1
ATOM 2051 N N . ILE B 1 84 ? 19.915 21.302 6.791 1.00 15.76 83 ILE B N 1
ATOM 2052 C CA . ILE B 1 84 ? 18.668 20.575 6.683 1.00 15.87 83 ILE B CA 1
ATOM 2053 C C . ILE B 1 84 ? 17.569 21.590 6.760 1.00 14.53 83 ILE B C 1
ATOM 2054 O O . ILE B 1 84 ? 17.404 22.244 7.778 1.00 16.28 83 ILE B O 1
ATOM 2059 N N . ILE B 1 85 ? 16.829 21.745 5.668 1.00 15.72 84 ILE B N 1
ATOM 2060 C CA . ILE B 1 85 ? 15.808 22.778 5.489 1.00 15.05 84 ILE B CA 1
ATOM 2061 C C . ILE B 1 85 ? 14.425 22.172 5.302 1.00 16.31 84 ILE B C 1
ATOM 2062 O O . ILE B 1 85 ? 14.185 21.461 4.335 1.00 15.59 84 ILE B O 1
ATOM 2067 N N . GLY B 1 86 ? 13.509 22.508 6.218 1.00 17.01 85 GLY B N 1
ATOM 2068 C CA . GLY B 1 86 ? 12.126 22.085 6.129 1.00 16.96 85 GLY B CA 1
ATOM 2069 C C . GLY B 1 86 ? 11.298 23.223 5.564 1.00 17.91 85 GLY B C 1
ATOM 2070 O O . GLY B 1 86 ? 11.238 24.309 6.145 1.00 16.64 85 GLY B O 1
ATOM 2071 N N . SER B 1 87 ? 10.716 23.010 4.408 1.00 17.22 86 SER B N 1
ATOM 2072 C CA . SER B 1 87 ? 9.820 23.980 3.790 1.00 18.27 86 SER B CA 1
ATOM 2073 C C . SER B 1 87 ? 8.757 23.329 2.895 1.00 18.56 86 SER B C 1
ATOM 2074 O O . SER B 1 87 ? 9.060 22.798 1.827 1.00 18.17 86 SER B O 1
ATOM 2077 N N . GLY B 1 88 ? 7.498 23.491 3.289 1.00 18.53 87 GLY B N 1
ATOM 2078 C CA . GLY B 1 88 ? 6.394 22.950 2.504 1.00 19.10 87 GLY B CA 1
ATOM 2079 C C . GLY B 1 88 ? 6.440 23.350 1.039 1.00 19.53 87 GLY B C 1
ATOM 2080 O O . GLY B 1 88 ? 6.528 22.499 0.141 1.00 18.92 87 GLY B O 1
ATOM 2081 N N . SER B 1 89 ? 6.346 24.647 0.807 1.00 18.41 88 SER B N 1
ATOM 2082 C CA . SER B 1 89 ? 6.317 25.181 -0.510 1.00 18.36 88 SER B CA 1
ATOM 2083 C C . SER B 1 89 ? 7.664 25.186 -1.225 1.00 18.39 88 SER B C 1
ATOM 2084 O O . SER B 1 89 ? 7.747 25.213 -2.476 1.00 18.77 88 SER B O 1
ATOM 2087 N N . GLY B 1 90 ? 8.708 25.242 -0.425 1.00 17.46 89 GLY B N 1
ATOM 2088 C CA . GLY B 1 90 ? 10.064 25.394 -0.914 1.00 17.34 89 GLY B CA 1
ATOM 2089 C C . GLY B 1 90 ? 10.287 26.742 -1.544 1.00 18.27 89 GLY B C 1
ATOM 2090 O O . GLY B 1 90 ? 11.193 26.900 -2.306 1.00 20.61 89 GLY B O 1
ATOM 2091 N N . GLU B 1 91 ? 9.469 27.736 -1.206 1.00 18.82 90 GLU B N 1
ATOM 2092 C CA . GLU B 1 91 ? 9.574 29.065 -1.782 1.00 18.09 90 GLU B CA 1
ATOM 2093 C C . GLU B 1 91 ? 9.779 30.185 -0.751 1.00 18.73 90 GLU B C 1
ATOM 2094 O O . GLU B 1 91 ? 9.789 31.361 -1.103 1.00 18.37 90 GLU B O 1
ATOM 2100 N N . THR B 1 92 ? 10.004 29.843 0.503 1.00 17.96 91 THR B N 1
ATOM 2101 C CA . THR B 1 92 ? 10.168 30.905 1.497 1.00 19.30 91 THR B CA 1
ATOM 2102 C C . THR B 1 92 ? 11.478 31.610 1.200 1.00 18.85 91 THR B C 1
ATOM 2103 O O . THR B 1 92 ? 12.556 31.004 1.178 1.00 15.77 91 THR B O 1
ATOM 2107 N N . LYS B 1 93 ? 11.383 32.923 1.079 1.00 18.43 92 LYS B N 1
ATOM 2108 C CA A LYS B 1 93 ? 12.505 33.716 0.581 0.50 19.40 92 LYS B CA 1
ATOM 2109 C CA B LYS B 1 93 ? 12.488 33.732 0.576 0.50 19.40 92 LYS B CA 1
ATOM 2110 C C . LYS B 1 93 ? 13.776 33.595 1.426 1.00 19.18 92 LYS B C 1
ATOM 2111 O O . LYS B 1 93 ? 14.857 33.432 0.883 1.00 19.47 92 LYS B O 1
ATOM 2122 N N . SER B 1 94 ? 13.677 33.639 2.764 1.00 17.99 93 SER B N 1
ATOM 2123 C CA . SER B 1 94 ? 14.867 33.479 3.606 1.00 17.94 93 SER B CA 1
ATOM 2124 C C . SER B 1 94 ? 15.565 32.126 3.437 1.00 17.73 93 SER B C 1
ATOM 2125 O O . SER B 1 94 ? 16.803 31.998 3.537 1.00 15.91 93 SER B O 1
ATOM 2128 N N . LEU B 1 95 ? 14.741 31.089 3.293 1.00 17.06 94 LEU B N 1
ATOM 2129 C CA . LEU B 1 95 ? 15.234 29.749 3.181 1.00 17.12 94 LEU B CA 1
ATOM 2130 C C . LEU B 1 95 ? 15.850 29.461 1.790 1.00 17.12 94 LEU B C 1
ATOM 2131 O O . LEU B 1 95 ? 16.781 28.643 1.717 1.00 18.87 94 LEU B O 1
ATOM 2136 N N . ILE B 1 96 ? 15.324 30.092 0.742 1.00 16.56 95 ILE B N 1
ATOM 2137 C CA . ILE B 1 96 ? 15.943 30.058 -0.584 1.00 16.40 95 ILE B CA 1
ATOM 2138 C C . ILE B 1 96 ? 17.351 30.602 -0.430 1.00 17.14 95 ILE B C 1
ATOM 2139 O O . ILE B 1 96 ? 18.328 29.990 -0.876 1.00 18.01 95 ILE B O 1
ATOM 2144 N N . HIS B 1 97 ? 17.458 31.727 0.286 1.00 18.60 96 HIS B N 1
ATOM 2145 C CA . HIS B 1 97 ? 18.759 32.348 0.524 1.00 16.83 96 HIS B CA 1
ATOM 2146 C C . HIS B 1 97 ? 19.672 31.417 1.279 1.00 15.31 96 HIS B C 1
ATOM 2147 O O . HIS B 1 97 ? 20.843 31.304 0.930 1.00 15.93 96 HIS B O 1
ATOM 2154 N N . THR B 1 98 ? 19.181 30.794 2.340 1.00 14.54 97 THR B N 1
ATOM 2155 C CA . THR B 1 98 ? 20.007 29.935 3.180 1.00 15.16 97 THR B CA 1
ATOM 2156 C C . THR B 1 98 ? 20.510 28.773 2.288 1.00 13.98 97 THR B C 1
ATOM 2157 O O . THR B 1 98 ? 21.678 28.463 2.316 1.00 14.37 97 THR B O 1
ATOM 2161 N N . ALA B 1 99 ? 19.612 28.168 1.514 1.00 14.72 98 ALA B N 1
ATOM 2162 C CA . ALA B 1 99 ? 19.998 27.005 0.679 1.00 15.04 98 ALA B CA 1
ATOM 2163 C C . ALA B 1 99 ? 21.080 27.389 -0.341 1.00 16.12 98 ALA B C 1
ATOM 2164 O O . ALA B 1 99 ? 22.136 26.728 -0.428 1.00 17.19 98 ALA B O 1
ATOM 2166 N N . ALA B 1 100 ? 20.852 28.505 -1.042 1.00 16.77 99 ALA B N 1
ATOM 2167 C CA . ALA B 1 100 ? 21.788 28.974 -2.094 1.00 16.03 99 ALA B CA 1
ATOM 2168 C C . ALA B 1 100 ? 23.120 29.393 -1.454 1.00 16.37 99 ALA B C 1
ATOM 2169 O O . ALA B 1 100 ? 24.192 29.093 -1.945 1.00 16.88 99 ALA B O 1
ATOM 2171 N N . LYS B 1 101 ? 23.058 30.021 -0.301 1.00 16.19 100 LYS B N 1
ATOM 2172 C CA . LYS B 1 101 ? 24.281 30.395 0.384 1.00 16.40 100 LYS B CA 1
ATOM 2173 C C . LYS B 1 101 ? 25.073 29.183 0.869 1.00 17.74 100 LYS B C 1
ATOM 2174 O O . LYS B 1 101 ? 26.283 29.115 0.683 1.00 16.92 100 LYS B O 1
ATOM 2180 N N . ALA B 1 102 ? 24.381 28.221 1.494 1.00 17.30 101 ALA B N 1
ATOM 2181 C CA . ALA B 1 102 ? 25.032 26.965 1.882 1.00 16.90 101 ALA B CA 1
ATOM 2182 C C . ALA B 1 102 ? 25.715 26.330 0.693 1.00 17.18 101 ALA B C 1
ATOM 2183 O O . ALA B 1 102 ? 26.878 25.921 0.789 1.00 16.81 101 ALA B O 1
ATOM 2185 N N . LYS B 1 103 ? 24.983 26.206 -0.429 1.00 17.22 102 LYS B N 1
ATOM 2186 C CA . LYS B 1 103 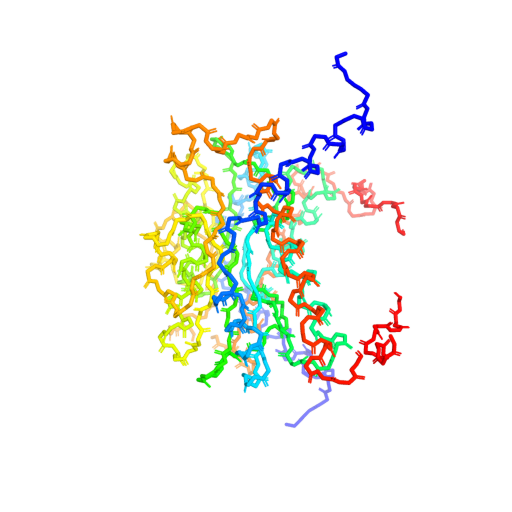? 25.583 25.546 -1.626 1.00 17.45 102 LYS B CA 1
ATOM 2187 C C . LYS B 1 103 ? 26.819 26.261 -2.117 1.00 17.02 102 LYS B C 1
ATOM 2188 O O . LYS B 1 103 ? 27.794 25.592 -2.451 1.00 18.38 102 LYS B O 1
ATOM 2194 N N . SER B 1 104 ? 26.767 27.583 -2.174 1.00 17.23 103 SER B N 1
ATOM 2195 C CA . SER B 1 104 ? 27.901 28.413 -2.591 1.00 18.77 103 SER B CA 1
ATOM 2196 C C . SER B 1 104 ? 29.134 28.259 -1.702 1.00 18.55 103 SER B C 1
ATOM 2197 O O . SER B 1 104 ? 30.257 28.490 -2.155 1.00 19.15 103 SER B O 1
ATOM 2200 N N . LEU B 1 105 ? 28.916 27.849 -0.467 1.00 18.47 104 LEU B N 1
ATOM 2201 C CA . LEU B 1 105 ? 29.988 27.576 0.520 1.00 18.34 104 LEU B CA 1
ATOM 2202 C C . LEU B 1 105 ? 30.408 26.114 0.511 1.00 18.72 104 LEU B C 1
ATOM 2203 O O . LEU B 1 105 ? 31.273 25.695 1.283 1.00 17.28 104 LEU B O 1
ATOM 2208 N N . HIS B 1 106 ? 29.809 25.346 -0.406 1.00 19.73 105 HIS B N 1
ATOM 2209 C CA . HIS B 1 106 ? 30.050 23.921 -0.569 1.00 20.66 105 HIS B CA 1
ATOM 2210 C C . HIS B 1 106 ? 29.573 23.120 0.628 1.00 20.92 105 HIS B C 1
ATOM 2211 O O . HIS B 1 106 ? 30.154 22.111 1.017 1.00 22.31 105 HIS B O 1
ATOM 2218 N N . GLY B 1 107 ? 28.492 23.586 1.233 1.00 20.75 106 GLY B N 1
ATOM 2219 C CA . GLY B 1 107 ? 27.787 22.801 2.211 1.00 20.10 106 GLY B CA 1
ATOM 2220 C C . GLY B 1 107 ? 26.901 21.849 1.450 1.00 19.67 106 GLY B C 1
ATOM 2221 O O . GLY B 1 107 ? 26.662 22.031 0.262 1.00 19.51 106 GLY B O 1
ATOM 2222 N N . ILE B 1 108 ? 26.471 20.799 2.130 1.00 19.25 107 ILE B N 1
ATOM 2223 C CA . ILE B 1 108 ? 25.502 19.870 1.624 1.00 18.41 107 ILE B CA 1
ATOM 2224 C C . ILE B 1 108 ? 24.113 20.285 2.121 1.00 18.69 107 ILE B C 1
ATOM 2225 O O . ILE B 1 108 ? 23.907 20.507 3.350 1.00 18.96 107 ILE B O 1
ATOM 2230 N N . VAL B 1 109 ? 23.153 20.363 1.199 1.00 16.84 108 VAL B N 1
ATOM 2231 C CA . VAL B 1 109 ? 21.808 20.818 1.550 1.00 17.08 108 VAL B CA 1
ATOM 2232 C C . VAL B 1 109 ? 20.774 19.712 1.370 1.00 16.70 108 VAL B C 1
ATOM 2233 O O . VAL B 1 109 ? 20.646 19.123 0.260 1.00 17.75 108 VAL B O 1
ATOM 2237 N N . ALA B 1 110 ? 20.035 19.464 2.440 1.00 16.32 109 ALA B N 1
ATOM 2238 C CA . ALA B 1 110 ? 19.000 18.479 2.427 1.00 17.05 109 ALA B CA 1
ATOM 2239 C C . ALA B 1 110 ? 17.682 19.269 2.569 1.00 16.29 109 ALA B C 1
ATOM 2240 O O . ALA B 1 110 ? 17.515 19.994 3.535 1.00 17.50 109 ALA B O 1
ATOM 2242 N N . ALA B 1 111 ? 16.796 19.123 1.610 1.00 15.86 110 ALA B N 1
ATOM 2243 C CA . ALA B 1 111 ? 15.527 19.821 1.688 1.00 17.12 110 ALA B CA 1
ATOM 2244 C C . ALA B 1 111 ? 14.382 18.830 1.903 1.00 17.51 110 ALA B C 1
ATOM 2245 O O . ALA B 1 111 ? 14.241 17.849 1.148 1.00 17.16 110 ALA B O 1
ATOM 2247 N N . LEU B 1 112 ? 13.555 19.140 2.897 1.00 17.61 111 LEU B N 1
ATOM 2248 C CA . LEU B 1 112 ? 12.302 18.421 3.166 1.00 17.63 111 LEU B CA 1
ATOM 2249 C C . LEU B 1 112 ? 11.114 19.308 2.760 1.00 18.10 111 LEU B C 1
ATOM 2250 O O . LEU B 1 112 ? 10.818 20.357 3.358 1.00 17.23 111 LEU B O 1
ATOM 2255 N N . THR B 1 113 ? 10.500 18.911 1.661 1.00 17.92 112 THR B N 1
ATOM 2256 C CA . THR B 1 113 ? 9.525 19.764 0.975 1.00 18.39 112 THR B CA 1
ATOM 2257 C C . THR B 1 113 ? 8.496 18.968 0.174 1.00 19.40 112 THR B C 1
ATOM 2258 O O . THR B 1 113 ? 8.705 17.769 -0.175 1.00 16.58 112 THR B O 1
ATOM 2262 N N . ILE B 1 114 ? 7.398 19.648 -0.126 1.00 19.15 113 ILE B N 1
ATOM 2263 C CA . ILE B 1 114 ? 6.375 19.073 -0.982 1.00 19.80 113 ILE B CA 1
ATOM 2264 C C . ILE B 1 114 ? 6.716 19.177 -2.462 1.00 19.86 113 ILE B C 1
ATOM 2265 O O . ILE B 1 114 ? 6.289 18.339 -3.254 1.00 17.53 113 ILE B O 1
ATOM 2270 N N . ASN B 1 115 ? 7.497 20.189 -2.835 1.00 20.08 114 ASN B N 1
ATOM 2271 C CA A ASN B 1 115 ? 7.792 20.490 -4.225 0.50 20.93 114 ASN B CA 1
ATOM 2272 C CA B ASN B 1 115 ? 7.811 20.445 -4.258 0.50 20.36 114 ASN B CA 1
ATOM 2273 C C . ASN B 1 115 ? 9.312 20.362 -4.549 1.00 20.42 114 ASN B C 1
ATOM 2274 O O . ASN B 1 115 ? 10.067 21.297 -4.293 1.00 19.65 114 ASN B O 1
ATOM 2283 N N . PRO B 1 116 ? 9.770 19.230 -5.120 1.00 19.77 115 PRO B N 1
ATOM 2284 C CA . PRO B 1 116 ? 11.207 19.057 -5.399 1.00 18.71 115 PRO B CA 1
ATOM 2285 C C . PRO B 1 116 ? 11.729 20.012 -6.454 1.00 19.01 115 PRO B C 1
ATOM 2286 O O . PRO B 1 116 ? 12.940 20.277 -6.500 1.00 18.12 115 PRO B O 1
ATOM 2290 N N . GLU B 1 117 ? 10.825 20.549 -7.281 1.00 19.14 116 GLU B N 1
ATOM 2291 C CA . GLU B 1 117 ? 11.162 21.565 -8.285 1.00 19.51 116 GLU B CA 1
ATOM 2292 C C . GLU B 1 117 ? 11.028 23.006 -7.831 1.00 19.51 116 GLU B C 1
ATOM 2293 O O . GLU B 1 117 ? 11.214 23.937 -8.632 1.00 19.42 116 GLU B O 1
ATOM 2299 N N . SER B 1 118 ? 10.687 23.186 -6.573 1.00 19.17 117 SER B N 1
ATOM 2300 C CA . SER B 1 118 ? 10.684 24.499 -5.961 1.00 19.21 117 SER B CA 1
ATOM 2301 C C . SER B 1 118 ? 12.085 25.099 -5.978 1.00 18.50 117 SER B C 1
ATOM 2302 O O . SER B 1 118 ? 13.043 24.430 -6.219 1.00 18.24 117 SER B O 1
ATOM 2305 N N . SER B 1 119 ? 12.172 26.387 -5.703 1.00 18.61 118 SER B N 1
ATOM 2306 C CA . SER B 1 119 ? 13.456 27.107 -5.601 1.00 18.79 118 SER B CA 1
ATOM 2307 C C . SER B 1 119 ? 14.447 26.435 -4.615 1.00 18.42 118 SER B C 1
ATOM 2308 O O . SER B 1 119 ? 15.641 26.330 -4.886 1.00 20.08 118 SER B O 1
ATOM 2311 N N . ILE B 1 120 ? 13.941 26.021 -3.469 1.00 16.31 119 ILE B N 1
ATOM 2312 C CA . ILE B 1 120 ? 14.755 25.355 -2.473 1.00 17.38 119 ILE B CA 1
ATOM 2313 C C . ILE B 1 120 ? 15.105 23.916 -2.942 1.00 17.28 119 ILE B C 1
ATOM 2314 O O . ILE B 1 120 ? 16.205 23.474 -2.826 1.00 18.87 119 ILE B O 1
ATOM 2319 N N . GLY B 1 121 ? 14.134 23.210 -3.465 1.00 18.27 120 GLY B N 1
ATOM 2320 C CA . GLY B 1 121 ? 14.385 21.871 -3.946 1.00 19.00 120 GLY B CA 1
ATOM 2321 C C . GLY B 1 121 ? 15.462 21.822 -5.032 1.00 19.56 120 GLY B C 1
ATOM 2322 O O . GLY B 1 121 ? 16.227 20.872 -5.054 1.00 19.55 120 GLY B O 1
ATOM 2323 N N . LYS B 1 122 ? 15.520 22.811 -5.916 1.00 19.77 121 LYS B N 1
ATOM 2324 C CA . LYS B 1 122 ? 16.500 22.831 -6.998 1.00 20.88 121 LYS B CA 1
ATOM 2325 C C . LYS B 1 122 ? 17.947 23.058 -6.476 1.00 21.14 121 LYS B C 1
ATOM 2326 O O . LYS B 1 122 ? 18.905 22.616 -7.094 1.00 21.18 121 LYS B O 1
ATOM 2328 N N . GLN B 1 123 ? 18.094 23.702 -5.321 1.00 20.96 122 GLN B N 1
ATOM 2329 C CA . GLN B 1 123 ? 19.401 23.883 -4.682 1.00 21.64 122 GLN B CA 1
ATOM 2330 C C . GLN B 1 123 ? 19.839 22.610 -3.860 1.00 21.60 122 GLN B C 1
ATOM 2331 O O . GLN B 1 123 ? 20.986 22.524 -3.375 1.00 21.37 122 GLN B O 1
ATOM 2337 N N . ALA B 1 124 ? 18.915 21.673 -3.626 1.00 20.54 123 ALA B N 1
ATOM 2338 C CA . ALA B 1 124 ? 19.175 20.646 -2.628 1.00 19.78 123 ALA B CA 1
ATOM 2339 C C . ALA B 1 124 ? 20.044 19.537 -3.232 1.00 19.64 123 ALA B C 1
ATOM 2340 O O . ALA B 1 124 ? 19.895 19.182 -4.413 1.00 18.89 123 ALA B O 1
ATOM 2342 N N . ASP B 1 125 ? 20.965 19.011 -2.426 1.00 19.65 124 ASP B N 1
ATOM 2343 C CA . ASP B 1 125 ? 21.706 17.815 -2.806 1.00 19.29 124 ASP B CA 1
ATOM 2344 C C . ASP B 1 125 ? 20.894 16.576 -2.596 1.00 18.59 124 ASP B C 1
ATOM 2345 O O . ASP B 1 125 ? 21.106 15.602 -3.294 1.00 18.80 124 ASP B O 1
ATOM 2350 N N . LEU B 1 126 ? 19.997 16.633 -1.620 1.00 17.25 125 LEU B N 1
ATOM 2351 C CA . LEU B 1 126 ? 19.128 15.564 -1.228 1.00 17.69 125 LEU B CA 1
ATOM 2352 C C . LEU B 1 126 ? 17.755 16.105 -0.911 1.00 18.86 125 LEU B C 1
ATOM 2353 O O . LEU B 1 126 ? 17.620 17.070 -0.161 1.00 17.67 125 LEU B O 1
ATOM 2358 N N . ILE B 1 127 ? 16.737 15.474 -1.461 1.00 18.72 126 ILE B N 1
ATOM 2359 C CA . ILE B 1 127 ? 15.360 15.907 -1.271 1.00 20.14 126 ILE B CA 1
ATOM 2360 C C . ILE B 1 127 ? 14.590 14.803 -0.612 1.00 19.72 126 ILE B C 1
ATOM 2361 O O . ILE B 1 127 ? 14.644 13.655 -1.042 1.00 20.54 126 ILE B O 1
ATOM 2366 N N . ILE B 1 128 ? 13.881 15.155 0.440 1.00 19.78 127 ILE B N 1
ATOM 2367 C CA . ILE B 1 128 ? 12.954 14.271 1.102 1.00 20.08 127 ILE B CA 1
ATOM 2368 C C . ILE B 1 128 ? 11.563 14.839 0.808 1.00 20.00 127 ILE B C 1
ATOM 2369 O O . ILE B 1 128 ? 11.131 15.792 1.436 1.00 15.95 127 ILE B O 1
ATOM 2374 N N . ARG B 1 129 ? 10.911 14.227 -0.186 1.00 18.94 128 ARG B N 1
ATOM 2375 C CA . ARG B 1 129 ? 9.599 14.635 -0.666 1.00 19.39 128 ARG B CA 1
ATOM 2376 C C . ARG B 1 129 ? 8.484 14.230 0.276 1.00 19.35 128 ARG B C 1
ATOM 2377 O O . ARG B 1 129 ? 8.307 13.039 0.575 1.00 18.78 128 ARG B O 1
ATOM 2385 N N . MET B 1 130 ? 7.701 15.208 0.722 1.00 18.38 129 MET B N 1
ATOM 2386 C CA . MET B 1 130 ? 6.561 14.980 1.600 1.00 18.91 129 MET B CA 1
ATOM 2387 C C . MET B 1 130 ? 5.291 15.089 0.771 1.00 18.65 129 MET B C 1
ATOM 2388 O O . MET B 1 130 ? 5.315 15.688 -0.265 1.00 17.22 129 MET B O 1
ATOM 2393 N N . PRO B 1 131 ? 4.190 14.517 1.216 1.00 19.27 130 PRO B N 1
ATOM 2394 C CA . PRO B 1 131 ? 2.960 14.559 0.423 1.00 19.78 130 PRO B CA 1
ATOM 2395 C C . PRO B 1 131 ? 2.288 15.918 0.496 1.00 19.59 130 PRO B C 1
ATOM 2396 O O . PRO B 1 131 ? 2.604 16.711 1.366 1.00 18.82 130 PRO B O 1
ATOM 2400 N N . GLY B 1 132 ? 1.417 16.176 -0.472 1.00 18.09 131 GLY B N 1
ATOM 2401 C CA . GLY B 1 132 ? 0.562 17.332 -0.480 1.00 19.40 131 GLY B CA 1
ATOM 2402 C C . GLY B 1 132 ? 0.566 18.127 -1.746 1.00 20.66 131 GLY B C 1
ATOM 2403 O O . GLY B 1 132 ? 0.078 19.268 -1.797 1.00 21.23 131 GLY B O 1
ATOM 2404 N N . SER B 1 133 ? 1.106 17.542 -2.797 1.00 22.48 132 SER B N 1
ATOM 2405 C CA . SER B 1 133 ? 1.175 18.229 -4.063 1.00 23.95 132 SER B CA 1
ATOM 2406 C C . SER B 1 133 ? -0.223 18.403 -4.632 1.00 24.66 132 SER B C 1
ATOM 2407 O O . SER B 1 133 ? -1.111 17.582 -4.389 1.00 24.36 132 SER B O 1
ATOM 2410 N N . PRO B 1 134 ? -0.406 19.448 -5.426 1.00 25.80 133 PRO B N 1
ATOM 2411 C CA . PRO B 1 134 ? -1.681 19.659 -6.151 1.00 26.46 133 PRO B CA 1
ATOM 2412 C C . PRO B 1 134 ? -2.121 18.383 -6.867 1.00 26.46 133 PRO B C 1
ATOM 2413 O O . PRO B 1 134 ? -3.312 18.126 -7.032 1.00 26.32 133 PRO B O 1
ATOM 2417 N N . LYS B 1 135 ? -1.125 17.594 -7.258 1.00 26.98 134 LYS B N 1
ATOM 2418 C CA . LYS B 1 135 ? -1.316 16.306 -7.893 1.00 27.14 134 LYS B CA 1
ATOM 2419 C C . LYS B 1 135 ? -1.901 15.277 -6.987 1.00 26.57 134 LYS B C 1
ATOM 2420 O O . LYS B 1 135 ? -2.915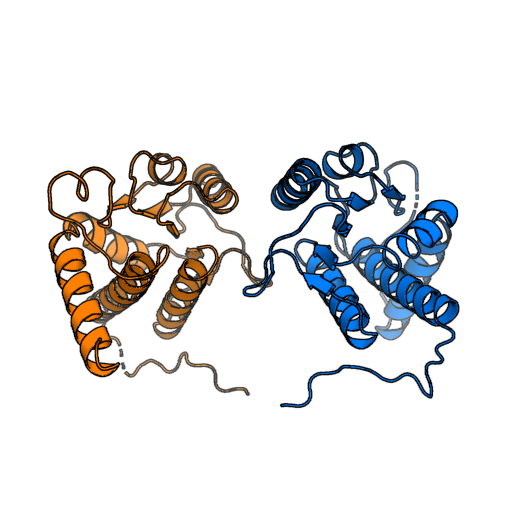 14.683 -7.327 1.00 27.70 134 LYS B O 1
ATOM 2422 N N . ASP B 1 136 ? -1.238 15.015 -5.864 1.00 25.87 135 ASP B N 1
ATOM 2423 C CA A ASP B 1 136 ? -1.756 14.060 -4.899 0.50 25.41 135 ASP B CA 1
ATOM 2424 C CA B ASP B 1 136 ? -1.748 14.071 -4.853 0.50 25.01 135 ASP B CA 1
ATOM 2425 C C . ASP B 1 136 ? -3.163 14.492 -4.438 1.00 25.19 135 ASP B C 1
ATOM 2426 O O . ASP B 1 136 ? -3.920 13.671 -3.936 1.00 25.98 135 ASP B O 1
ATOM 2435 N N . GLN B 1 137 ? -3.496 15.789 -4.582 1.00 23.84 136 GLN B N 1
ATOM 2436 C CA . GLN B 1 137 ? -4.825 16.305 -4.198 1.00 23.56 136 GLN B CA 1
ATOM 2437 C C . GLN B 1 137 ? -5.866 15.921 -5.257 1.00 23.27 136 GLN B C 1
ATOM 2438 O O . GLN B 1 137 ? -6.814 15.182 -4.989 1.00 21.67 136 GLN B O 1
ATOM 2444 N N . SER B 1 138 ? -5.656 16.408 -6.476 1.00 24.08 137 SER B N 1
ATOM 2445 C CA . SER B 1 138 ? -6.666 16.307 -7.512 1.00 24.31 137 SER B CA 1
ATOM 2446 C C . SER B 1 138 ? -6.858 14.860 -7.882 1.00 24.39 137 SER B C 1
ATOM 2447 O O . SER B 1 138 ? -7.928 14.470 -8.332 1.00 22.07 137 SER B O 1
ATOM 2450 N N . ASN B 1 139 ? -5.819 14.070 -7.671 1.00 24.47 138 ASN B N 1
ATOM 2451 C CA . ASN B 1 139 ? -5.886 12.674 -8.014 1.00 25.97 138 ASN B CA 1
ATOM 2452 C C . ASN B 1 139 ? -6.374 11.708 -6.867 1.00 26.14 138 ASN B C 1
ATOM 2453 O O . ASN B 1 139 ? -6.394 10.481 -7.027 1.00 26.70 138 ASN B O 1
ATOM 2458 N N . GLY B 1 140 ? -6.883 12.273 -5.778 1.00 26.74 139 GLY B N 1
ATOM 2459 C CA . GLY B 1 140 ? -7.578 11.513 -4.737 1.00 27.81 139 GLY B CA 1
ATOM 2460 C C . GLY B 1 140 ? -6.776 11.232 -3.454 1.00 28.45 139 GLY B C 1
ATOM 2461 O O . GLY B 1 140 ? -7.315 10.761 -2.452 1.00 29.49 139 GLY B O 1
ATOM 2462 N N . SER B 1 141 ? -5.485 11.504 -3.482 1.00 27.68 140 SER B N 1
ATOM 2463 C CA . SER B 1 141 ? -4.590 10.909 -2.499 1.00 28.08 140 SER B CA 1
ATOM 2464 C C . SER B 1 141 ? -4.562 11.743 -1.232 1.00 27.76 140 SER B C 1
ATOM 2465 O O . SER B 1 141 ? -4.875 11.278 -0.120 1.00 30.07 140 SER B O 1
ATOM 2468 N N . TYR B 1 142 ? -4.127 12.970 -1.396 1.00 25.19 141 TYR B N 1
ATOM 2469 C CA . TYR B 1 142 ? -3.908 13.822 -0.278 1.00 22.97 141 TYR B CA 1
ATOM 2470 C C . TYR B 1 142 ? -5.178 14.590 0.090 1.00 22.26 141 TYR B C 1
ATOM 2471 O O . TYR B 1 142 ? -5.829 15.222 -0.752 1.00 20.15 141 TYR B O 1
ATOM 2480 N N . LYS B 1 143 ? -5.514 14.526 1.360 1.00 20.55 142 LYS B N 1
ATOM 2481 C CA . LYS B 1 143 ? -6.548 15.355 1.931 1.00 19.90 142 LYS B CA 1
ATOM 2482 C C . LYS B 1 143 ? -6.181 15.766 3.399 1.00 19.80 142 LYS B C 1
ATOM 2483 O O . LYS B 1 143 ? -5.783 14.932 4.227 1.00 19.32 142 LYS B O 1
ATOM 2489 N N . THR B 1 144 ? -6.299 17.050 3.714 1.00 18.43 143 THR B N 1
ATOM 2490 C CA . THR B 1 144 ? -6.168 17.529 5.096 1.00 15.39 143 THR B CA 1
ATOM 2491 C C . THR B 1 144 ? -7.372 18.362 5.495 1.00 14.72 143 THR B C 1
ATOM 2492 O O . THR B 1 144 ? -7.897 19.142 4.685 1.00 14.05 143 THR B O 1
ATOM 2496 N N . ILE B 1 145 ? -7.849 18.149 6.722 1.00 13.39 144 ILE B N 1
ATOM 2497 C CA . ILE B 1 145 ? -8.896 18.972 7.297 1.00 13.95 144 ILE B CA 1
ATOM 2498 C C . ILE B 1 145 ? -8.270 20.060 8.178 1.00 13.50 144 ILE B C 1
ATOM 2499 O O . ILE B 1 145 ? -8.996 20.846 8.805 1.00 13.58 144 ILE B O 1
ATOM 2504 N N . GLN B 1 146 ? -6.943 20.075 8.239 1.00 13.22 145 GLN B N 1
ATOM 2505 C CA . GLN B 1 146 ? -6.224 20.975 9.154 1.00 14.51 145 GLN B CA 1
ATOM 2506 C C . GLN B 1 146 ? -5.826 22.218 8.407 1.00 14.38 145 GLN B C 1
ATOM 2507 O O . GLN B 1 146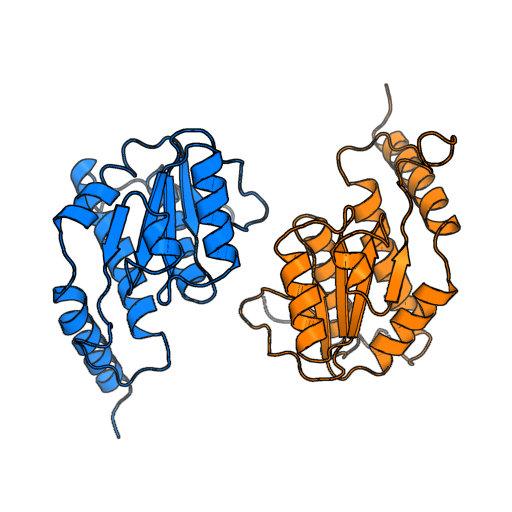 ? -5.660 22.184 7.192 1.00 14.63 145 GLN B O 1
ATOM 2513 N N . PRO B 1 147 ? -5.642 23.313 9.120 1.00 15.07 146 PRO B N 1
ATOM 2514 C CA . PRO B 1 147 ? -5.300 24.570 8.445 1.00 16.06 146 PRO B CA 1
ATOM 2515 C C . PRO B 1 147 ? -3.933 24.491 7.790 1.00 18.48 146 PRO B C 1
ATOM 2516 O O . PRO B 1 147 ? -3.124 23.608 8.132 1.00 18.89 146 PRO B O 1
ATOM 2520 N N . MET B 1 148 ? -3.683 25.370 6.834 1.00 20.77 147 MET B N 1
ATOM 2521 C CA . MET B 1 148 ? -2.303 25.805 6.501 1.00 25.04 147 MET B CA 1
ATOM 2522 C C . MET B 1 148 ? -1.319 24.701 6.343 1.00 23.78 147 MET B C 1
ATOM 2523 O O . MET B 1 148 ? -1.575 23.705 5.810 1.00 26.77 147 MET B O 1
ATOM 2528 N N . GLY B 1 149 ? -0.147 24.835 6.794 1.00 24.33 148 GLY B N 1
ATOM 2529 C CA . GLY B 1 149 ? 0.710 23.623 6.710 1.00 20.45 148 GLY B CA 1
ATOM 2530 C C . GLY B 1 149 ? 0.804 22.740 7.982 1.00 18.41 148 GLY B C 1
ATOM 2531 O O . GLY B 1 149 ? 1.874 22.184 8.246 1.00 15.34 148 GLY B O 1
ATOM 2532 N N . SER B 1 150 ? -0.289 22.569 8.724 1.00 15.15 149 SER B N 1
ATOM 2533 C CA . SER B 1 150 ? -0.253 21.825 9.980 1.00 15.67 149 SER B CA 1
ATOM 2534 C C . SER B 1 150 ? 0.166 20.372 9.793 1.00 16.69 149 SER B C 1
ATOM 2535 O O . SER B 1 150 ? 1.041 19.885 10.515 1.00 16.10 149 SER B O 1
ATOM 2538 N N . LEU B 1 151 ? -0.441 19.696 8.817 1.00 15.23 150 LEU B N 1
ATOM 2539 C CA . LEU B 1 151 ? -0.065 18.308 8.583 1.00 16.24 150 LEU B CA 1
ATOM 2540 C C . LEU B 1 151 ? 1.413 18.203 8.160 1.00 16.25 150 LEU B C 1
ATOM 2541 O O . LEU B 1 151 ? 2.172 17.359 8.629 1.00 15.95 150 LEU B O 1
ATOM 2546 N N . PHE B 1 152 ? 1.857 19.095 7.304 1.00 16.01 151 PHE B N 1
ATOM 2547 C CA . PHE B 1 152 ? 3.245 19.045 6.933 1.00 16.20 151 PHE B CA 1
ATOM 2548 C C . PHE B 1 152 ? 4.212 19.180 8.129 1.00 17.47 151 PHE B C 1
ATOM 2549 O O . PHE B 1 152 ? 5.311 18.543 8.176 1.00 17.01 151 PHE B O 1
ATOM 2557 N N . GLU B 1 153 ? 3.860 20.101 9.032 1.00 17.03 152 GLU B N 1
ATOM 2558 C CA . GLU B 1 153 ? 4.710 20.448 10.221 1.00 17.70 152 GLU B CA 1
ATOM 2559 C C . GLU B 1 153 ? 4.773 19.304 11.176 1.00 17.82 152 GLU B C 1
ATOM 2560 O O . GLU B 1 153 ? 5.833 18.979 11.723 1.00 17.09 152 GLU B O 1
ATOM 2566 N N . GLN B 1 154 ? 3.633 18.627 11.302 1.00 18.98 153 GLN B N 1
ATOM 2567 C CA . GLN B 1 154 ? 3.513 17.469 12.139 1.00 18.71 153 GLN B CA 1
ATOM 2568 C C . GLN B 1 154 ? 4.385 16.342 11.583 1.00 19.21 153 GLN B C 1
ATOM 2569 O O . GLN B 1 154 ? 4.998 15.632 12.324 1.00 18.71 153 GLN B O 1
ATOM 2575 N N . THR B 1 155 ? 4.342 16.167 10.257 1.00 18.10 154 THR B N 1
ATOM 2576 C CA . THR B 1 155 ? 5.072 15.163 9.562 1.00 17.17 154 THR B CA 1
ATOM 2577 C C . THR B 1 155 ? 6.560 15.414 9.724 1.00 17.63 154 THR B C 1
ATOM 2578 O O . THR B 1 155 ? 7.300 14.457 9.983 1.00 18.04 154 THR B O 1
ATOM 2582 N N . LEU B 1 156 ? 6.972 16.681 9.633 1.00 18.82 155 LEU B N 1
ATOM 2583 C CA . LEU B 1 156 ? 8.349 17.106 9.886 1.00 19.81 155 LEU B CA 1
ATOM 2584 C C . LEU B 1 156 ? 8.849 16.646 11.248 1.00 20.04 155 LEU B C 1
ATOM 2585 O O . LEU B 1 156 ? 9.903 15.988 11.353 1.00 20.18 155 LEU B O 1
ATOM 2590 N N . LEU B 1 157 ? 8.058 16.926 12.272 1.00 19.15 156 LEU B N 1
ATOM 2591 C CA . LEU B 1 157 ? 8.433 16.592 13.639 1.00 17.93 156 LEU B CA 1
ATOM 2592 C C . LEU B 1 157 ? 8.632 15.072 13.695 1.00 19.41 156 LEU B C 1
ATOM 2593 O O . LEU B 1 157 ? 9.611 14.565 14.179 1.00 20.13 156 LEU B O 1
ATOM 2598 N N . LEU B 1 158 ? 7.651 14.362 13.224 1.00 18.82 157 LEU B N 1
ATOM 2599 C CA . LEU B 1 158 ? 7.665 12.941 13.375 1.00 18.98 157 LEU B CA 1
ATOM 2600 C C . LEU B 1 158 ? 8.838 12.311 12.570 1.00 17.59 157 LEU B C 1
ATOM 2601 O O . LEU B 1 158 ? 9.535 11.360 13.050 1.00 16.54 157 LEU B O 1
ATOM 2606 N N . PHE B 1 159 ? 9.051 12.839 11.367 1.00 17.42 158 PHE B N 1
ATOM 2607 C CA . PHE B 1 159 ? 10.150 12.432 10.510 1.00 17.75 158 PHE B CA 1
ATOM 2608 C C . PHE B 1 159 ? 11.504 12.735 11.154 1.00 17.33 158 PHE B C 1
ATOM 2609 O O . PHE B 1 159 ? 12.375 11.880 11.181 1.00 16.51 158 PHE B O 1
ATOM 2617 N N . TYR B 1 160 ? 11.654 13.930 11.704 1.00 17.72 159 TYR B N 1
ATOM 2618 C CA . TYR B 1 160 ? 12.877 14.246 12.428 1.00 17.96 159 TYR B CA 1
ATOM 2619 C C . TYR B 1 160 ? 13.103 13.316 13.646 1.00 16.92 159 TYR B C 1
ATOM 2620 O O . TYR B 1 160 ? 14.218 12.885 13.862 1.00 14.94 159 TYR B O 1
ATOM 2629 N N . ASP B 1 161 ? 12.047 13.016 14.416 1.00 17.08 160 ASP B N 1
ATOM 2630 C CA . ASP B 1 161 ? 12.163 12.108 15.546 1.00 16.93 160 ASP B CA 1
ATOM 2631 C C . ASP B 1 161 ? 12.475 10.672 15.144 1.00 16.33 160 ASP B C 1
ATOM 2632 O O . ASP B 1 161 ? 13.103 9.932 15.913 1.00 16.51 160 ASP B O 1
ATOM 2637 N N . ALA B 1 162 ? 12.073 10.316 13.936 1.00 15.47 161 ALA B N 1
ATOM 2638 C CA . ALA B 1 162 ? 12.362 8.992 13.386 1.00 15.49 161 ALA B CA 1
ATOM 2639 C C . ALA B 1 162 ? 13.850 8.924 13.001 1.00 15.24 161 ALA B C 1
ATOM 2640 O O . ALA B 1 162 ? 14.546 7.947 13.250 1.00 16.06 161 ALA B O 1
ATOM 2642 N N . VAL B 1 163 ? 14.329 9.977 12.374 1.00 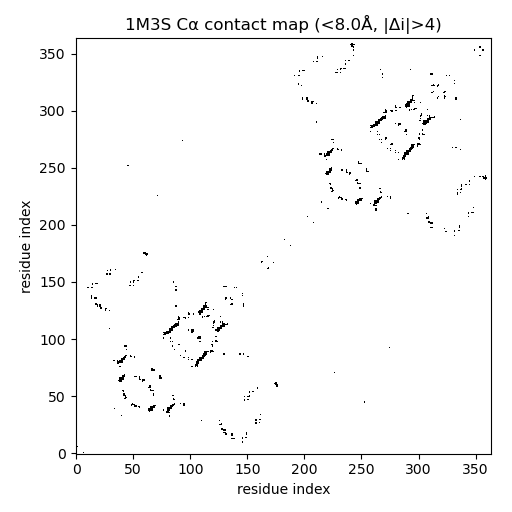14.68 162 VAL B N 1
ATOM 2643 C CA . VAL B 1 163 ? 15.739 10.115 12.085 1.00 16.09 162 VAL B CA 1
ATOM 2644 C C . VAL B 1 163 ? 16.630 10.005 13.377 1.00 17.12 162 VAL B C 1
ATOM 2645 O O . VAL B 1 163 ? 17.698 9.317 13.364 1.00 17.36 162 VAL B O 1
ATOM 2649 N N . ILE B 1 164 ? 16.162 10.580 14.489 1.00 15.18 163 ILE B N 1
ATOM 2650 C CA . ILE B 1 164 ? 16.839 10.429 15.764 1.00 16.27 163 ILE B CA 1
ATOM 2651 C C . ILE B 1 164 ? 17.006 8.917 16.119 1.00 15.62 163 ILE B C 1
ATOM 2652 O O . ILE B 1 164 ? 18.005 8.437 16.584 1.00 13.04 163 ILE B O 1
ATOM 2657 N N . LEU B 1 165 ? 15.928 8.199 15.965 1.00 16.21 164 LEU B N 1
ATOM 2658 C CA . LEU B 1 165 ? 15.944 6.771 16.247 1.00 16.75 164 LEU B CA 1
ATOM 2659 C C . LEU B 1 165 ? 16.956 5.996 15.384 1.00 16.56 164 LEU B C 1
ATOM 2660 O O . LEU B 1 165 ? 17.595 5.041 15.845 1.00 17.19 164 LEU B O 1
ATOM 2665 N N . LYS B 1 166 ? 17.053 6.397 14.123 1.00 16.31 165 LYS B N 1
ATOM 2666 C CA . LYS B 1 166 ? 17.914 5.716 13.180 1.00 16.42 165 LYS B CA 1
ATOM 2667 C C . LYS B 1 166 ? 19.335 6.040 13.591 1.00 16.18 165 LYS B C 1
ATOM 2668 O O . LYS B 1 166 ? 20.175 5.179 13.671 1.00 15.76 165 LYS B O 1
ATOM 2674 N N . LEU B 1 167 ? 19.579 7.290 13.943 1.00 16.45 166 LEU B N 1
ATOM 2675 C CA . LEU B 1 167 ? 20.861 7.697 14.480 1.00 16.66 166 LEU B CA 1
ATOM 2676 C C . LEU B 1 167 ? 21.221 6.904 15.746 1.00 17.76 166 LEU B C 1
ATOM 2677 O O . LEU B 1 167 ? 22.319 6.334 15.821 1.00 17.66 166 LEU B O 1
ATOM 2682 N N . MET B 1 168 ? 20.296 6.789 16.691 1.00 18.59 167 MET B N 1
ATOM 2683 C CA . MET B 1 168 ? 20.571 6.059 17.931 1.00 19.18 167 MET B CA 1
ATOM 2684 C C . MET B 1 168 ? 20.918 4.600 17.645 1.00 20.50 167 MET B C 1
ATOM 2685 O O . MET B 1 168 ? 21.818 4.032 18.254 1.00 19.44 167 MET B O 1
ATOM 2690 N N . GLU B 1 169 ? 20.215 4.045 16.663 1.00 21.13 168 GLU B N 1
ATOM 2691 C CA . GLU B 1 169 ? 20.422 2.674 16.194 1.00 22.36 168 GLU B CA 1
ATOM 2692 C C . GLU B 1 169 ? 21.856 2.539 15.684 1.00 22.75 168 GLU B C 1
ATOM 2693 O O . GLU B 1 169 ? 22.634 1.729 16.160 1.00 21.86 168 GLU B O 1
ATOM 2699 N N . LYS B 1 170 ? 22.182 3.375 14.713 1.00 23.20 169 LYS B N 1
ATOM 2700 C CA A LYS B 1 170 ? 23.491 3.382 14.082 0.50 24.07 169 LYS B CA 1
ATOM 2701 C CA B LYS B 1 170 ? 23.491 3.363 14.080 0.50 24.20 169 LYS B CA 1
ATOM 2702 C C . LYS B 1 170 ? 24.605 3.539 15.117 1.00 24.91 169 LYS B C 1
ATOM 2703 O O . LYS B 1 170 ? 25.698 3.021 14.943 1.00 24.74 169 LYS B O 1
ATOM 2714 N N . LYS B 1 171 ? 24.316 4.225 16.214 1.00 26.02 170 LYS B N 1
ATOM 2715 C CA . LYS B 1 171 ? 25.323 4.489 17.245 1.00 27.39 170 LYS B CA 1
ATOM 2716 C C . LYS B 1 171 ? 25.087 3.547 18.416 1.00 29.22 170 LYS B C 1
ATOM 2717 O O . LYS B 1 171 ? 24.545 2.459 18.229 1.00 29.28 170 LYS B O 1
ATOM 2723 N N . GLY B 1 172 ? 25.524 3.910 19.615 1.00 30.39 171 GLY B N 1
ATOM 2724 C CA . GLY B 1 172 ? 25.247 3.054 20.763 1.00 31.80 171 GLY B CA 1
ATOM 2725 C C . GLY B 1 172 ? 24.443 3.776 21.822 1.00 32.62 171 GLY B C 1
ATOM 2726 O O . GLY B 1 172 ? 24.382 3.310 22.975 1.00 33.33 171 GLY B O 1
ATOM 2727 N N . LEU B 1 173 ? 23.795 4.871 21.412 1.00 32.67 172 LEU B N 1
ATOM 2728 C CA . LEU B 1 173 ? 23.175 5.815 22.314 1.00 32.88 172 LEU B CA 1
ATOM 2729 C C . LEU B 1 173 ? 21.761 5.395 22.647 1.00 33.47 172 LEU B C 1
ATOM 2730 O O . LEU B 1 173 ? 21.061 4.924 21.773 1.00 34.68 172 LEU B O 1
ATOM 2735 N N . THR B 1 177 ? 19.088 8.377 27.641 1.00 36.22 176 THR B N 1
ATOM 2736 C CA . THR B 1 177 ? 19.955 7.262 28.040 1.00 36.88 176 THR B CA 1
ATOM 2737 C C . THR B 1 177 ? 21.361 7.826 28.381 1.00 37.17 176 THR B C 1
ATOM 2738 O O . THR B 1 177 ? 21.632 8.174 29.533 1.00 37.51 176 THR B O 1
ATOM 2740 N N . MET B 1 178 ? 22.224 7.932 27.360 1.00 36.94 177 MET B N 1
ATOM 2741 C CA . MET B 1 178 ? 23.427 8.772 27.371 1.00 36.34 177 MET B CA 1
ATOM 2742 C C . MET B 1 178 ? 23.077 10.225 26.973 1.00 36.10 177 MET B C 1
ATOM 2743 O O . MET B 1 178 ? 23.962 11.034 26.685 1.00 36.60 177 MET B O 1
ATOM 2745 N N . PHE B 1 179 ? 21.797 10.564 26.977 1.00 35.40 178 PHE B N 1
ATOM 2746 C CA . PHE B 1 179 ? 21.372 11.962 27.016 1.00 35.02 178 PHE B CA 1
ATOM 2747 C C . PHE B 1 179 ? 21.748 12.634 28.380 1.00 34.44 178 PHE B C 1
ATOM 2748 O O . PHE B 1 179 ? 20.870 12.946 29.204 1.00 35.06 178 PHE B O 1
ATOM 2750 N N . THR B 1 180 ? 23.074 12.768 28.609 1.00 32.89 179 THR B N 1
ATOM 2751 C CA . THR B 1 180 ? 23.739 13.622 29.635 1.00 30.81 179 THR B CA 1
ATOM 2752 C C . THR B 1 180 ? 24.184 14.961 28.992 1.00 29.87 179 THR B C 1
ATOM 2753 O O . THR B 1 180 ? 25.063 15.701 29.531 1.00 30.60 179 THR B O 1
ATOM 2757 N N . HIS B 1 181 ? 23.707 15.196 27.786 1.00 27.26 180 HIS B N 1
ATOM 2758 C CA . HIS B 1 181 ? 24.023 16.417 27.061 1.00 25.04 180 HIS B CA 1
ATOM 2759 C C . HIS B 1 181 ? 22.895 17.419 27.254 1.00 23.77 180 HIS B C 1
ATOM 2760 O O . HIS B 1 181 ? 22.880 18.460 26.590 1.00 22.86 180 HIS B O 1
ATOM 2767 N N . HIS B 1 182 ? 21.993 17.133 28.192 1.00 22.51 181 HIS B N 1
ATOM 2768 C CA . HIS B 1 182 ? 20.865 18.014 28.531 1.00 22.15 181 HIS B CA 1
ATOM 2769 C C . HIS B 1 182 ? 21.324 19.198 29.376 1.00 20.76 181 HIS B C 1
ATOM 2770 O O . HIS B 1 182 ? 22.247 19.084 30.214 1.00 18.37 181 HIS B O 1
ATOM 2777 N N . ALA B 1 183 ? 20.714 20.354 29.115 1.00 19.06 182 ALA B N 1
ATOM 2778 C CA . ALA B 1 183 ? 20.945 21.549 29.939 1.00 18.74 182 ALA B CA 1
ATOM 2779 C C . ALA B 1 183 ? 20.671 21.224 31.420 1.00 17.63 182 ALA B C 1
ATOM 2780 O O . ALA B 1 183 ? 19.854 20.374 31.717 1.00 17.28 182 ALA B O 1
ATOM 2782 N N . ASN B 1 184 ? 21.418 21.851 32.319 1.00 17.98 183 ASN B N 1
ATOM 2783 C CA . ASN B 1 184 ? 21.219 21.725 33.764 1.00 18.30 183 ASN B CA 1
ATOM 2784 C C . ASN B 1 184 ? 21.047 23.076 34.459 1.00 20.13 183 ASN B C 1
ATOM 2785 O O . ASN B 1 184 ? 20.924 23.113 35.673 1.00 22.04 183 ASN B O 1
ATOM 2790 N N . LEU B 1 185 ? 21.148 24.195 33.747 1.00 21.24 184 LEU B N 1
ATOM 2791 C CA . LEU B 1 185 ? 21.029 25.501 34.407 1.00 23.11 184 LEU B CA 1
ATOM 2792 C C . LEU B 1 185 ? 19.667 26.043 34.202 1.00 27.05 184 LEU B C 1
ATOM 2793 O O . LEU B 1 185 ? 19.098 25.857 33.124 1.00 30.74 184 LEU B O 1
ATOM 2798 N N . GLU B 1 186 ? 19.152 26.827 35.131 1.00 30.68 185 GLU B N 1
ATOM 2799 C CA . GLU B 1 186 ? 17.803 27.284 34.866 1.00 33.53 185 GLU B CA 1
ATOM 2800 C C . GLU B 1 186 ? 16.931 26.021 34.513 1.00 33.54 185 GLU B C 1
ATOM 2801 O O . GLU B 1 186 ? 16.255 25.994 33.494 1.00 35.35 185 GLU B O 1
#

Sequence (364 aa):
GMKTTEYVAEILNELHNSAAYISNEEADQLADDHILSSHQIFTAGAGRSGLMAKSFAMRLMHMGFNNAHIVGEILTPPLAEGDLVIIGSGSGETKSLIHTAAKAKSLHGIVAALTINPESSIGKQADLIIRMPGSPKDYKTIQPMGSLFEQTLLLFYDAVILKLMEKKGLDDSETMFTHHANLEGMKTTEYVAEILNELHNSAAYISNEEADQLADHILSSHQIFTAGAGRSGLMAKSFAMRLMHMGFNNAHIVGEILTPPLAEEGDLVIIGSGSGETKKSLIHTAAKAKSLHGIVAALTINNPESSIGKQADLIIRMPGSPKDDQSNGSYKTIQPMGSLFEQTLLLFYDAVILKLMEKKKGLTMFTHHANLE

Radius of gyration: 23.88 Å; Cα contacts (8 Å, |Δi|>4): 594; chains: 2; bounding box: 66×64×47 Å

InterPro domains:
  IPR001347 SIS domain [PF01380] (33-156)
  IPR001347 SIS domain [PS51464] (29-172)
  IPR017552 3-hexulose-6-phosphate isomerase [PTHR43443] (3-185)
  IPR017552 3-hexulose-6-phosphate isomerase [TIGR03127] (8-185)
  IPR017552 3-hexulose-6-phosphate isomerase [cd05005] (4-182)
  IPR046348 SIS domain superfamily [SSF53697] (4-184)

Organism: Bacillus subtilis (strain 168) (NCBI:txid224308)